Protein AF-A0A178FG85-F1 (afdb_monomer_lite)

Foldseek 3Di:
DDDDDDDDDDDDDDDDDDDDDDDDDDDDDPDDDDPVVVVVVVVVVVVVVCVVVVPDPDPPDDDDDDDDDDDDDDDDDDDPDDPVPCVQVPDPPDDPVVVVVCCVVPHDPVVVVVVVVVVVVVVVVVVVVVVVVVCVVVVVVVVVVVVVVVVVCCCVVVVPDPVCCVPVVVVVVVVVVVVVVVVVVVVVVDDDPDDDDDDDDDPPPPPPDVVNVVVVLLLCLLVVLLVCVVVVNVVVSVVSLVVSVVVLVVVVVDPCSVVSNVSSVCSNVVSVDPPD

Organism: Trichophyton violaceum (NCBI:txid34388)

pLDDT: mean 71.64, std 20.56, range [34.38, 98.19]

Radius of gyration: 51.9 Å; chains: 1; bounding box: 87×102×138 Å

Secondary structure (DSSP, 8-state):
---PPPPPPP--------------------S---HHHHHHHHHHHHHHHHHHTT--S------------------S---------HHHHT-TT--HHHHHHHHHHHS-HHHHHHHHHHHHHHHHHHHHHHHHHHHHHHHHHHHHHHHHHHHHHHHHHT-S-HHIIIIIHHHHHHHHHHHHHHHHHHHHSS----------S----S---HHHHHHHHHHTHHHHHHHHHHTT-HHHHHHHHHHHHHHHHHTTTSTTHHHHHHHHHHHHHHHHS---

In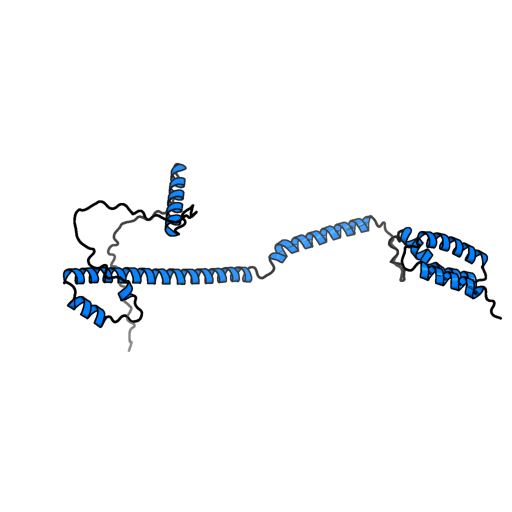terPro domains:
  IPR014812 Vacuolar protein sorting-associated protein 51 [PTHR15954] (39-153)

Structure (mmCIF, N/CA/C/O backbone):
data_AF-A0A178FG85-F1
#
_entry.id   AF-A0A178FG85-F1
#
loop_
_atom_site.group_PDB
_atom_site.id
_atom_site.type_symbol
_atom_site.label_atom_id
_atom_site.label_alt_id
_atom_site.label_comp_id
_atom_site.label_asym_id
_atom_site.label_entity_id
_atom_site.label_seq_id
_atom_site.pdbx_PDB_ins_code
_atom_site.Cartn_x
_atom_site.Cartn_y
_atom_site.Cartn_z
_atom_site.occupancy
_atom_site.B_iso_or_equiv
_atom_site.auth_seq_id
_atom_site.auth_comp_id
_atom_site.auth_asym_id
_atom_site.auth_atom_id
_atom_site.pdbx_PDB_model_num
ATOM 1 N N . MET A 1 1 ? -22.859 69.254 7.185 1.00 41.41 1 MET A N 1
ATOM 2 C CA . MET A 1 1 ? -22.929 68.744 8.569 1.00 41.41 1 MET A CA 1
ATOM 3 C C . MET A 1 1 ? -22.270 67.381 8.578 1.00 41.41 1 MET A C 1
ATOM 5 O O . MET A 1 1 ? -22.645 66.524 7.792 1.00 41.41 1 MET A O 1
ATOM 9 N N . SER A 1 2 ? -21.199 67.276 9.351 1.00 39.25 2 SER A N 1
ATOM 10 C CA . SER A 1 2 ? -20.206 66.206 9.339 1.00 39.25 2 SER A CA 1
ATOM 11 C C . SER A 1 2 ? -20.681 64.993 10.141 1.00 39.25 2 SER A C 1
ATOM 13 O O . SER A 1 2 ? -21.127 65.162 11.272 1.00 39.25 2 SER A O 1
ATOM 15 N N . THR A 1 3 ? -20.527 63.779 9.611 1.00 47.97 3 THR A N 1
ATOM 16 C CA . THR A 1 3 ? -20.604 62.542 10.406 1.00 47.97 3 THR A CA 1
ATOM 17 C C . THR A 1 3 ? -19.204 61.968 10.526 1.00 47.97 3 THR A C 1
ATOM 19 O O . THR A 1 3 ? -18.603 61.497 9.562 1.00 47.97 3 THR A O 1
ATOM 22 N N . VAL A 1 4 ? -18.671 62.134 11.727 1.00 48.09 4 VAL A N 1
ATOM 23 C CA . VAL A 1 4 ? -17.285 61.919 12.112 1.00 48.09 4 VAL A CA 1
ATOM 24 C C . VAL A 1 4 ? -17.047 60.424 12.314 1.00 48.09 4 VAL A C 1
ATOM 26 O O . VAL A 1 4 ? -17.789 59.753 13.025 1.00 48.09 4 VAL A O 1
ATOM 29 N N . SER A 1 5 ? -15.999 59.924 11.665 1.00 41.34 5 SER A N 1
ATOM 30 C CA . SER A 1 5 ? -15.430 58.587 11.818 1.00 41.34 5 SER A CA 1
ATOM 31 C C . SER A 1 5 ? -15.007 58.338 13.272 1.00 41.34 5 SER A C 1
ATOM 33 O O . SER A 1 5 ? -14.134 59.038 13.783 1.00 41.34 5 SER A O 1
ATOM 35 N N . SER A 1 6 ? -15.591 57.337 13.936 1.00 49.09 6 SER A N 1
ATOM 36 C CA . SER A 1 6 ? -15.169 56.895 15.273 1.00 49.09 6 SER A CA 1
ATOM 37 C C . SER A 1 6 ? -14.066 55.826 15.182 1.00 49.09 6 SER A C 1
ATOM 39 O O . SER A 1 6 ? -14.258 54.814 14.506 1.00 49.09 6 SER A O 1
ATOM 41 N N . PRO A 1 7 ? -12.915 56.013 15.855 1.00 52.91 7 PRO A N 1
ATOM 42 C CA . PRO A 1 7 ? -11.818 55.056 15.851 1.00 52.91 7 PRO A CA 1
ATOM 43 C C . PRO A 1 7 ? -12.011 53.929 16.878 1.00 52.91 7 PRO A C 1
ATOM 45 O O . PRO A 1 7 ? -12.431 54.130 18.016 1.00 52.91 7 PRO A O 1
ATOM 48 N N . ARG A 1 8 ? -11.651 52.726 16.432 1.00 48.00 8 ARG A N 1
ATOM 49 C CA . ARG A 1 8 ? -11.552 51.458 17.166 1.00 48.00 8 ARG A CA 1
ATOM 50 C C . ARG A 1 8 ? -10.705 51.605 18.449 1.00 48.00 8 ARG A C 1
ATOM 52 O O . ARG A 1 8 ? -9.556 52.028 18.334 1.00 48.00 8 ARG A O 1
ATOM 59 N N . PRO A 1 9 ? -11.195 51.222 19.644 1.00 49.19 9 PRO A N 1
ATOM 60 C CA . PRO A 1 9 ? -10.364 51.210 20.842 1.00 49.19 9 PRO A CA 1
ATOM 61 C C . PRO A 1 9 ? -9.446 49.980 20.861 1.00 49.19 9 PRO A C 1
ATOM 63 O O . PRO A 1 9 ? -9.891 48.834 20.783 1.00 49.19 9 PRO A O 1
ATOM 66 N N . SER A 1 10 ? -8.145 50.246 20.964 1.00 37.78 10 SER A N 1
ATOM 67 C CA . SER A 1 10 ? -7.092 49.284 21.278 1.00 37.78 10 SER A CA 1
ATOM 68 C C . SER A 1 10 ? -7.242 48.805 22.720 1.00 37.78 10 SER A C 1
ATOM 70 O O . SER A 1 10 ? -7.211 49.618 23.641 1.00 37.78 10 SER A O 1
ATOM 72 N N . ILE A 1 11 ? -7.359 47.494 22.925 1.00 46.00 11 ILE A N 1
ATOM 73 C CA . ILE A 1 11 ? -7.317 46.887 24.258 1.00 46.00 11 ILE A CA 1
ATOM 74 C C . ILE A 1 11 ? -5.935 46.263 24.429 1.00 46.00 11 ILE A C 1
ATOM 76 O O . ILE A 1 11 ? -5.620 45.226 23.846 1.00 46.00 11 ILE A O 1
ATOM 80 N N . ALA A 1 12 ? -5.095 46.960 25.185 1.00 39.19 12 ALA A N 1
ATOM 81 C CA . ALA A 1 12 ? -3.864 46.429 25.735 1.00 39.19 12 ALA A CA 1
ATOM 82 C C . ALA A 1 12 ? -4.168 45.626 27.013 1.00 39.19 12 ALA A C 1
ATOM 84 O O . ALA A 1 12 ? -5.036 46.002 27.794 1.00 39.19 12 ALA A O 1
ATOM 85 N N . SER A 1 13 ? -3.373 44.576 27.226 1.00 36.34 13 SER A N 1
ATOM 86 C CA . SER A 1 13 ? -3.098 43.901 28.502 1.00 36.34 13 SER A CA 1
ATOM 87 C C . SER A 1 13 ? -4.229 43.173 29.237 1.00 36.34 13 SER A C 1
ATOM 89 O O . SER A 1 13 ? -4.953 43.742 30.044 1.00 36.34 13 SER A O 1
ATOM 91 N N . ALA A 1 14 ? -4.192 41.842 29.129 1.00 37.62 14 ALA A N 1
ATOM 92 C CA . ALA A 1 14 ? -4.338 40.956 30.284 1.00 37.62 14 ALA A CA 1
ATOM 93 C C . ALA A 1 14 ? -3.424 39.729 30.096 1.00 37.62 14 ALA A C 1
ATOM 95 O O . ALA A 1 14 ? -3.804 38.721 29.506 1.00 37.62 14 ALA A O 1
ATOM 96 N N . GLN A 1 15 ? -2.179 39.851 30.562 1.00 44.94 15 GLN A N 1
ATOM 97 C CA . GLN A 1 15 ? -1.297 38.720 30.841 1.00 44.94 15 GLN A CA 1
ATOM 98 C C . GLN A 1 15 ? -1.726 38.094 32.174 1.00 44.94 15 GLN A C 1
ATOM 100 O O . GLN A 1 15 ? -1.787 38.787 33.185 1.00 44.94 15 GLN A O 1
ATOM 105 N N . SER A 1 16 ? -2.003 36.792 32.182 1.00 45.56 16 SER A N 1
ATOM 106 C CA . SER A 1 16 ? -2.069 35.949 33.385 1.00 45.56 16 SER A CA 1
ATOM 107 C C . SER A 1 16 ? -1.861 34.475 32.961 1.00 45.56 16 SER A C 1
ATOM 109 O O . SER A 1 16 ? -1.944 34.177 31.767 1.00 45.56 16 SER A O 1
ATOM 111 N N . PRO A 1 17 ? -1.417 33.573 33.852 1.00 45.25 17 PRO A N 1
ATOM 112 C CA . PRO A 1 17 ? -0.103 32.949 33.753 1.00 45.25 17 PRO A CA 1
ATOM 113 C C . PRO A 1 17 ? -0.168 31.486 33.295 1.00 45.25 17 PRO A C 1
ATOM 115 O O . PRO A 1 17 ? -0.982 30.693 33.760 1.00 45.25 17 PRO A O 1
ATOM 118 N N . THR A 1 18 ? 0.760 31.100 32.423 1.00 46.31 18 THR A N 1
ATOM 119 C CA . THR A 1 18 ? 1.024 29.700 32.070 1.00 46.31 18 THR A CA 1
ATOM 120 C C . THR A 1 18 ? 1.684 28.958 33.239 1.00 46.31 18 THR A C 1
ATOM 122 O O . THR A 1 18 ? 2.683 29.460 33.765 1.00 46.31 18 THR A O 1
ATOM 125 N N . PRO A 1 19 ? 1.221 27.753 33.622 1.00 41.12 19 PRO A N 1
ATOM 126 C CA . PRO A 1 19 ? 1.935 26.923 34.579 1.00 41.12 19 PRO A CA 1
ATOM 127 C C . PRO A 1 19 ? 3.243 26.418 33.960 1.00 41.12 19 PRO A C 1
ATOM 129 O O . PRO A 1 19 ? 3.270 25.741 32.931 1.00 41.12 19 PRO A O 1
ATOM 132 N N . ALA A 1 20 ? 4.344 26.776 34.614 1.00 42.50 20 ALA A N 1
ATOM 133 C CA . ALA A 1 20 ? 5.672 26.270 34.341 1.00 42.50 20 ALA A CA 1
ATOM 134 C C . ALA A 1 20 ? 5.769 24.794 34.754 1.00 42.50 20 ALA A C 1
ATOM 136 O O . ALA A 1 20 ? 5.806 24.468 35.935 1.00 42.50 20 ALA A O 1
ATOM 137 N N . SER A 1 21 ? 5.878 23.898 33.777 1.00 34.38 21 SER A N 1
ATOM 138 C CA . SER A 1 21 ? 6.653 22.670 33.949 1.00 34.38 21 SER A CA 1
ATOM 139 C C . SER A 1 21 ? 7.243 22.272 32.605 1.00 34.38 21 SER A C 1
ATOM 141 O O . SER A 1 21 ? 6.635 21.617 31.761 1.00 34.38 21 SER A O 1
ATOM 143 N N . SER A 1 22 ? 8.444 22.799 32.398 1.00 38.72 22 SER A N 1
ATOM 144 C CA . SER A 1 22 ? 9.322 22.547 31.271 1.00 38.72 22 SER A CA 1
ATOM 145 C C . SER A 1 22 ? 9.993 21.189 31.437 1.00 38.72 22 SER A C 1
ATOM 147 O O . SER A 1 22 ? 10.741 20.993 32.392 1.00 38.72 22 SER A O 1
ATOM 149 N N . ARG A 1 23 ? 9.795 20.287 30.471 1.00 41.59 23 ARG A N 1
ATOM 150 C CA . ARG A 1 23 ? 10.818 19.312 30.057 1.00 41.59 23 ARG A CA 1
ATOM 151 C C . ARG A 1 23 ? 10.791 19.153 28.538 1.00 41.59 23 ARG A C 1
ATOM 153 O O . ARG A 1 23 ? 10.355 18.143 27.999 1.00 41.59 23 ARG A O 1
ATOM 160 N N . ARG A 1 24 ? 11.283 20.182 27.848 1.00 48.69 24 ARG A N 1
ATOM 161 C CA . ARG A 1 24 ? 11.894 20.040 26.517 1.00 48.69 24 ARG A CA 1
ATOM 162 C C . ARG A 1 24 ? 13.306 19.475 26.718 1.00 48.69 24 ARG A C 1
ATOM 164 O O . ARG A 1 24 ? 14.074 20.117 27.429 1.00 48.69 24 ARG A O 1
ATOM 171 N N . PRO A 1 25 ? 13.712 18.368 26.082 1.00 40.75 25 PRO A N 1
ATOM 172 C CA . PRO A 1 25 ? 15.121 18.108 25.854 1.00 40.75 25 PRO A CA 1
ATOM 173 C C . PRO A 1 25 ? 15.467 18.626 24.453 1.00 40.75 25 PRO A C 1
ATOM 175 O O . PRO A 1 25 ? 15.148 17.993 23.452 1.00 40.75 25 PRO A O 1
ATOM 178 N N . SER A 1 26 ? 16.087 19.804 24.380 1.00 39.12 26 SER A N 1
ATOM 179 C CA . SER A 1 26 ? 16.779 20.272 23.176 1.00 39.12 26 SER A CA 1
ATOM 180 C C . SER A 1 26 ? 18.264 20.370 23.497 1.00 39.12 26 SER A C 1
ATOM 182 O O . SER A 1 26 ? 18.662 21.223 24.278 1.00 39.12 26 SER A O 1
ATOM 184 N N . VAL A 1 27 ? 19.013 19.423 22.931 1.00 51.72 27 VAL A N 1
ATOM 185 C CA . VAL A 1 27 ? 20.369 19.519 22.365 1.00 51.72 27 VAL A CA 1
ATOM 186 C C . VAL A 1 27 ? 21.256 20.659 22.887 1.00 51.72 27 VAL A C 1
ATOM 188 O O . VAL A 1 27 ? 21.054 21.811 22.523 1.00 51.72 27 VAL A O 1
ATOM 191 N N . GLU A 1 28 ? 22.249 20.307 23.710 1.00 42.03 28 GLU A N 1
ATOM 192 C CA . GLU A 1 28 ? 23.694 20.511 23.467 1.00 42.03 28 GLU A CA 1
ATOM 193 C C . GLU A 1 28 ? 24.436 20.407 24.813 1.00 42.03 28 GLU A C 1
ATOM 195 O O . GLU A 1 28 ? 24.411 21.304 25.653 1.00 42.03 28 GLU A O 1
ATOM 200 N N . SER A 1 29 ? 25.063 19.261 25.055 1.00 42.12 29 SER A N 1
ATOM 201 C CA . SER A 1 29 ? 26.096 19.081 26.079 1.00 42.12 29 SER A CA 1
ATOM 202 C C . SER A 1 29 ? 26.915 17.872 25.659 1.00 42.12 29 SER A C 1
ATOM 204 O O . SER A 1 29 ? 26.747 16.758 26.158 1.00 42.12 29 SER A O 1
ATOM 206 N N . ALA A 1 30 ? 27.777 18.084 24.669 1.00 51.03 30 ALA A N 1
ATOM 207 C CA . ALA A 1 30 ? 28.934 17.236 24.479 1.00 51.03 30 ALA A CA 1
ATOM 208 C C . ALA A 1 30 ? 29.800 17.338 25.743 1.00 51.03 30 ALA A C 1
ATOM 210 O O . ALA A 1 30 ? 30.471 18.341 25.946 1.00 51.03 30 ALA A O 1
ATOM 211 N N . ASN A 1 31 ? 29.710 16.331 26.618 1.00 45.50 31 ASN A N 1
ATOM 212 C CA . ASN A 1 31 ? 30.793 15.892 27.497 1.00 45.50 31 ASN A CA 1
ATOM 213 C C . ASN A 1 31 ? 30.470 14.503 28.087 1.00 45.50 31 ASN A C 1
ATOM 215 O O . ASN A 1 31 ? 29.592 14.342 28.927 1.00 45.50 31 ASN A O 1
ATOM 219 N N . PHE A 1 32 ? 31.214 13.506 27.596 1.00 48.38 32 PHE A N 1
ATOM 220 C CA . PHE A 1 32 ? 31.475 12.184 28.187 1.00 48.38 32 PHE A CA 1
ATOM 221 C C . PHE A 1 32 ? 30.271 11.322 28.611 1.00 48.38 32 PHE A C 1
ATOM 223 O O . PHE A 1 32 ? 30.180 10.877 29.751 1.00 48.38 32 PHE A O 1
ATOM 230 N N . ALA A 1 33 ? 29.400 10.970 27.660 1.00 48.97 33 ALA A N 1
ATOM 231 C CA . ALA A 1 33 ? 28.563 9.778 27.807 1.00 48.97 33 ALA A CA 1
ATOM 232 C C . ALA A 1 33 ? 29.363 8.529 27.392 1.00 48.97 33 ALA A C 1
ATOM 234 O O . ALA A 1 33 ? 29.828 8.417 26.253 1.00 48.97 33 ALA A O 1
ATOM 235 N N . SER A 1 34 ? 29.533 7.587 28.318 1.00 55.12 34 SER A N 1
ATOM 236 C CA . SER A 1 34 ? 30.190 6.303 28.069 1.00 55.12 34 SER A CA 1
ATOM 237 C C . SER A 1 34 ? 29.491 5.543 26.935 1.00 55.12 34 SER A C 1
ATOM 239 O O . SER A 1 34 ? 28.263 5.456 26.878 1.00 55.12 34 SER A O 1
ATOM 241 N N . ARG A 1 35 ? 30.275 4.950 26.022 1.00 53.38 35 ARG A N 1
ATOM 242 C CA . ARG A 1 35 ? 29.798 4.242 24.807 1.00 53.38 35 ARG A CA 1
ATOM 243 C C . ARG A 1 35 ? 28.781 3.120 25.100 1.00 53.38 35 ARG A C 1
ATOM 245 O O . ARG A 1 35 ? 28.057 2.687 24.206 1.00 53.38 35 ARG A O 1
ATOM 252 N N . THR A 1 36 ? 28.701 2.664 26.345 1.00 56.94 36 THR A N 1
ATOM 253 C CA . THR A 1 36 ? 27.744 1.676 26.852 1.00 56.94 36 THR A CA 1
ATOM 254 C C . THR A 1 36 ? 26.296 2.178 26.902 1.00 56.94 36 THR A C 1
ATOM 256 O O . THR A 1 36 ? 25.390 1.406 26.572 1.00 56.94 36 THR A O 1
ATOM 259 N N . ASP A 1 37 ? 26.043 3.451 27.217 1.00 55.56 37 ASP A N 1
ATOM 260 C CA . ASP A 1 37 ? 24.676 3.946 27.472 1.00 55.56 37 ASP A CA 1
ATOM 261 C C . ASP A 1 37 ? 23.853 4.144 26.193 1.00 55.56 37 ASP A C 1
ATOM 263 O O . ASP A 1 37 ? 22.667 3.798 26.145 1.00 55.56 37 ASP A O 1
ATOM 267 N N . LEU A 1 38 ? 24.508 4.569 25.110 1.00 59.56 38 LEU A N 1
ATOM 268 C CA . LEU A 1 38 ? 23.910 4.654 23.772 1.00 59.56 38 LEU A CA 1
ATOM 269 C C . LEU A 1 38 ? 23.509 3.269 23.240 1.00 59.56 38 LEU A C 1
ATOM 271 O O . LEU A 1 38 ? 22.447 3.109 22.635 1.00 59.56 38 LEU A O 1
ATOM 275 N N . SER A 1 39 ? 24.322 2.244 23.516 1.00 63.03 39 SER A N 1
ATOM 276 C CA . SER A 1 39 ? 24.045 0.870 23.080 1.00 63.03 39 SER A CA 1
ATOM 277 C C . SER A 1 39 ? 22.814 0.281 23.777 1.00 63.03 39 SER A C 1
ATOM 279 O O . SER A 1 39 ? 22.006 -0.409 23.151 1.00 63.03 39 SER A O 1
ATOM 281 N N . ASN A 1 40 ? 22.626 0.611 25.057 1.00 61.72 40 ASN A N 1
ATOM 282 C CA . ASN A 1 40 ? 21.490 0.160 25.847 1.00 61.72 40 ASN A CA 1
ATOM 283 C C . ASN A 1 40 ? 20.202 0.892 25.456 1.00 61.72 40 ASN A C 1
ATOM 285 O O . ASN A 1 40 ? 19.152 0.259 25.360 1.00 61.72 40 ASN A O 1
ATOM 289 N N . ALA A 1 41 ? 20.269 2.193 25.163 1.00 65.38 41 ALA A N 1
ATOM 290 C CA . ALA A 1 41 ? 19.125 2.941 24.641 1.00 65.38 41 ALA A CA 1
ATOM 291 C C . ALA A 1 41 ? 18.659 2.391 23.281 1.00 65.38 41 ALA A C 1
ATOM 293 O O . ALA A 1 41 ? 17.466 2.144 23.090 1.00 65.38 41 ALA A O 1
ATOM 294 N N . LEU A 1 42 ? 19.599 2.099 22.375 1.00 66.44 42 LEU A N 1
ATOM 295 C CA . LEU A 1 42 ? 19.296 1.521 21.065 1.00 66.44 42 LEU A CA 1
ATOM 296 C C . LEU A 1 42 ? 18.713 0.100 21.176 1.00 66.44 42 LEU A C 1
ATOM 298 O O . LEU A 1 42 ? 17.770 -0.239 20.461 1.00 66.44 42 LEU A O 1
ATOM 302 N N . ARG A 1 43 ? 19.221 -0.727 22.104 1.00 68.75 43 ARG A N 1
ATOM 303 C CA . ARG A 1 43 ? 18.689 -2.076 22.380 1.00 68.75 43 ARG A CA 1
ATOM 304 C C . ARG A 1 43 ? 17.271 -2.040 22.954 1.00 68.75 43 ARG A C 1
ATOM 306 O O . ARG A 1 43 ? 16.440 -2.825 22.506 1.00 68.75 43 ARG A O 1
ATOM 313 N N . ARG A 1 44 ? 16.978 -1.120 23.882 1.00 72.69 44 ARG A N 1
ATOM 314 C CA . ARG A 1 44 ? 15.630 -0.935 24.456 1.00 72.69 44 ARG A CA 1
ATOM 315 C C . ARG A 1 44 ? 14.631 -0.437 23.413 1.00 72.69 44 ARG A C 1
ATOM 317 O O . ARG A 1 44 ? 13.540 -0.984 23.322 1.00 72.69 44 ARG A O 1
ATOM 324 N N . ASN A 1 45 ? 15.024 0.525 22.577 1.00 75.81 45 ASN A N 1
ATOM 325 C CA . ASN A 1 45 ? 14.172 1.032 21.499 1.00 75.81 45 ASN A CA 1
ATOM 326 C C . ASN A 1 45 ? 13.870 -0.073 20.466 1.00 75.81 45 ASN A C 1
ATOM 328 O O . ASN A 1 45 ? 12.726 -0.291 20.079 1.00 75.81 45 ASN A O 1
ATOM 332 N N . ARG A 1 46 ? 14.880 -0.884 20.122 1.00 79.94 46 ARG A N 1
ATOM 333 C CA . ARG A 1 46 ? 14.700 -2.043 19.238 1.00 79.94 46 ARG A CA 1
ATOM 334 C C . ARG A 1 46 ? 13.838 -3.151 19.858 1.00 79.94 46 ARG A C 1
ATOM 336 O O . ARG A 1 46 ? 13.176 -3.865 19.114 1.00 79.94 46 ARG A O 1
ATOM 343 N N . ALA A 1 47 ? 13.856 -3.329 21.179 1.00 75.88 47 ALA A N 1
ATOM 344 C CA . ALA A 1 47 ? 12.979 -4.273 21.874 1.00 75.88 47 ALA A CA 1
ATOM 345 C C . ALA A 1 47 ? 11.524 -3.781 21.889 1.00 75.88 47 ALA A C 1
ATOM 347 O O . ALA A 1 47 ? 10.641 -4.530 21.488 1.00 75.88 47 ALA A O 1
ATOM 348 N N . ALA A 1 48 ? 11.298 -2.506 22.216 1.00 75.56 48 ALA A N 1
ATOM 349 C CA . ALA A 1 48 ? 9.969 -1.894 22.206 1.00 75.56 48 ALA A CA 1
ATOM 350 C C . ALA A 1 48 ? 9.319 -1.935 20.813 1.00 75.56 48 ALA A C 1
ATOM 352 O O . ALA A 1 48 ? 8.141 -2.245 20.683 1.00 75.56 48 ALA A O 1
ATOM 353 N N . LEU A 1 49 ? 10.097 -1.700 19.751 1.00 77.38 49 LEU A N 1
ATOM 354 C CA . LEU A 1 49 ? 9.601 -1.830 18.379 1.00 77.38 49 LEU A CA 1
ATOM 355 C C . LEU A 1 49 ? 9.273 -3.285 18.011 1.00 77.38 49 LEU A C 1
ATOM 357 O O . LEU A 1 49 ? 8.311 -3.532 17.295 1.00 77.38 49 LEU A O 1
ATOM 361 N N . ARG A 1 50 ? 10.033 -4.269 18.504 1.00 83.00 50 ARG A N 1
ATOM 362 C CA . ARG A 1 50 ? 9.724 -5.692 18.274 1.00 83.00 50 ARG A CA 1
ATOM 363 C C . ARG A 1 50 ? 8.456 -6.133 18.991 1.00 83.00 50 ARG A C 1
ATOM 365 O O . ARG A 1 50 ? 7.705 -6.914 18.422 1.00 83.00 50 ARG A O 1
ATOM 372 N N . GLU A 1 51 ? 8.231 -5.622 20.194 1.00 78.44 51 GLU A N 1
ATOM 373 C CA . GLU A 1 51 ? 7.025 -5.865 20.985 1.00 78.44 51 GLU A CA 1
ATOM 374 C C . GLU A 1 51 ? 5.802 -5.184 20.353 1.00 78.44 51 GLU A C 1
ATOM 376 O O . GLU A 1 51 ? 4.773 -5.823 20.188 1.00 78.44 51 GLU A O 1
ATOM 381 N N . TYR A 1 52 ? 5.948 -3.948 19.861 1.00 79.00 52 TYR A N 1
ATOM 382 C CA . TYR A 1 52 ? 4.890 -3.229 19.141 1.00 79.00 52 TYR A CA 1
ATOM 383 C C . TYR A 1 52 ? 4.464 -3.921 17.834 1.00 79.00 52 TYR A C 1
ATOM 385 O O . TYR A 1 52 ? 3.286 -3.933 17.490 1.00 79.00 52 TYR A O 1
ATOM 393 N N . TYR A 1 53 ? 5.412 -4.521 17.106 1.00 79.75 53 TYR A N 1
ATOM 394 C CA . TYR A 1 53 ? 5.137 -5.246 15.859 1.00 79.75 53 TYR A CA 1
ATOM 395 C C . TYR A 1 53 ? 4.995 -6.768 16.043 1.00 79.75 53 TYR A C 1
ATOM 397 O O . TYR A 1 53 ? 4.936 -7.494 15.051 1.00 79.75 53 TYR A O 1
ATOM 405 N N . ASN A 1 54 ? 4.954 -7.273 17.284 1.00 73.81 54 ASN A N 1
ATOM 406 C CA . ASN A 1 54 ? 4.882 -8.704 17.618 1.00 73.81 54 ASN A CA 1
ATOM 407 C C . ASN A 1 54 ? 5.947 -9.587 16.925 1.00 73.81 54 ASN A C 1
ATOM 409 O O . ASN A 1 54 ? 5.756 -10.793 16.743 1.00 73.81 54 ASN A O 1
ATOM 413 N N . LEU A 1 55 ? 7.097 -9.013 16.560 1.00 67.69 55 LEU A N 1
ATOM 414 C CA . LEU A 1 55 ? 8.177 -9.688 15.839 1.00 67.69 55 LEU A CA 1
ATOM 415 C C . LEU A 1 55 ? 9.050 -10.482 16.818 1.00 67.69 55 LEU A C 1
ATOM 417 O O . LEU A 1 55 ? 10.144 -10.057 17.200 1.00 67.69 55 LEU A O 1
ATOM 421 N N . HIS A 1 56 ? 8.554 -11.646 17.230 1.00 65.75 56 HIS A N 1
ATOM 422 C CA . HIS A 1 56 ? 9.314 -12.600 18.032 1.00 65.75 56 HIS A CA 1
ATOM 423 C C . HIS A 1 56 ? 10.330 -13.345 17.148 1.00 65.75 56 HIS A C 1
ATOM 425 O O . HIS A 1 56 ? 9.942 -13.963 16.153 1.00 65.75 56 HIS A O 1
ATOM 431 N N . PRO A 1 57 ? 11.636 -13.317 17.473 1.00 58.59 57 PRO A N 1
ATOM 432 C CA . PRO A 1 57 ? 12.619 -14.123 16.771 1.00 58.59 57 PRO A CA 1
ATOM 433 C C . PRO A 1 57 ? 12.501 -15.572 17.254 1.00 58.59 57 PRO A C 1
ATOM 435 O O . PRO A 1 57 ? 12.845 -15.876 18.391 1.00 58.59 57 PRO A O 1
ATOM 438 N N . GLY A 1 58 ? 12.020 -16.455 16.377 1.00 51.19 58 GLY A N 1
ATOM 439 C CA . GLY A 1 58 ? 12.004 -17.902 16.607 1.00 51.19 58 GLY A CA 1
ATOM 440 C C . GLY A 1 58 ? 10.609 -18.486 16.804 1.00 51.19 58 GLY A C 1
ATOM 441 O O . GLY A 1 58 ? 10.287 -18.970 17.882 1.00 51.19 58 GLY A O 1
ATOM 442 N N . ARG A 1 59 ? 9.797 -18.492 15.740 1.00 39.97 59 ARG A N 1
ATOM 443 C CA . ARG A 1 59 ? 8.637 -19.384 15.631 1.00 39.97 59 ARG A CA 1
ATOM 444 C C . ARG A 1 59 ? 8.979 -20.529 14.680 1.00 39.97 59 ARG A C 1
ATOM 446 O O . ARG A 1 59 ? 8.636 -20.497 13.504 1.00 39.97 59 ARG A O 1
ATOM 453 N N . THR A 1 60 ? 9.685 -21.525 15.197 1.00 43.97 60 THR A N 1
ATOM 454 C CA . THR A 1 60 ? 9.493 -22.912 14.766 1.00 43.97 60 THR A CA 1
ATOM 455 C C . THR A 1 60 ? 8.450 -23.503 15.703 1.00 43.97 60 THR A C 1
ATOM 457 O O . THR A 1 60 ? 8.706 -23.658 16.894 1.00 43.97 60 THR A O 1
ATOM 460 N N . GLU A 1 61 ? 7.260 -23.750 15.164 1.00 35.03 61 GLU A N 1
ATOM 461 C CA . GLU A 1 61 ? 6.223 -24.589 15.774 1.00 35.03 61 GLU A CA 1
ATOM 462 C C . GLU A 1 61 ? 6.827 -25.941 16.209 1.00 35.03 61 GLU A C 1
ATOM 464 O O . GLU A 1 61 ? 7.675 -26.485 15.496 1.00 35.03 61 GLU A O 1
ATOM 469 N N . PRO A 1 62 ? 6.414 -26.480 17.369 1.00 40.91 62 PRO A N 1
ATOM 470 C CA . PRO A 1 62 ? 5.176 -27.247 17.349 1.00 40.91 62 PRO A CA 1
ATOM 471 C C . PRO A 1 62 ? 4.214 -26.943 18.507 1.00 40.91 62 PRO A C 1
ATOM 473 O O . PRO A 1 62 ? 4.601 -26.785 19.661 1.00 40.91 62 PRO A O 1
ATOM 476 N N . LEU A 1 63 ? 2.935 -26.910 18.138 1.00 46.81 63 LEU A N 1
ATOM 477 C CA . LEU A 1 63 ? 1.755 -27.426 18.828 1.00 46.81 63 LEU A CA 1
ATOM 478 C C . LEU A 1 63 ? 1.938 -27.865 20.299 1.00 46.81 63 LEU A C 1
ATOM 480 O O . LEU A 1 63 ? 2.670 -28.804 20.607 1.00 46.81 63 LEU A O 1
ATOM 484 N N . ASN A 1 64 ? 1.059 -27.309 21.140 1.00 43.59 64 ASN A N 1
ATOM 485 C CA . ASN A 1 64 ? 0.640 -27.804 22.455 1.00 43.59 64 ASN A CA 1
ATOM 486 C C . ASN A 1 64 ? 1.497 -27.375 23.664 1.00 43.59 64 ASN A C 1
ATOM 488 O O . ASN A 1 64 ? 2.388 -28.092 24.105 1.00 43.59 64 ASN A O 1
ATOM 492 N N . GLN A 1 65 ? 1.136 -26.241 24.274 1.00 39.81 65 GLN A N 1
ATOM 493 C CA . GLN A 1 65 ? 0.699 -26.166 25.679 1.00 39.81 65 GLN A CA 1
ATOM 494 C C . GLN A 1 65 ? 0.534 -24.707 26.109 1.00 39.81 65 GLN A C 1
ATOM 496 O O . GLN A 1 65 ? 1.480 -23.928 26.193 1.00 39.81 65 GLN A O 1
ATOM 501 N N . SER A 1 66 ? -0.705 -24.364 26.439 1.00 48.91 66 SER A N 1
ATOM 502 C CA . SER A 1 66 ? -1.061 -23.220 27.262 1.00 48.91 66 SER A CA 1
ATOM 503 C C . SER A 1 66 ? -0.268 -23.251 28.570 1.00 48.91 66 SER A C 1
ATOM 505 O O . SER A 1 66 ? -0.398 -24.204 29.341 1.00 48.91 66 SER A O 1
ATOM 507 N N . ARG A 1 67 ? 0.489 -22.194 28.892 1.00 37.06 67 ARG A N 1
ATOM 508 C CA . ARG A 1 67 ? 0.795 -21.909 30.297 1.00 37.06 67 ARG A CA 1
ATOM 509 C C . ARG A 1 67 ? 0.808 -20.422 30.610 1.00 37.06 67 ARG A C 1
ATOM 511 O O . ARG A 1 67 ? 1.370 -19.599 29.899 1.00 37.06 67 ARG A O 1
ATOM 518 N N . ALA A 1 68 ? 0.082 -20.142 31.681 1.00 40.09 68 ALA A N 1
ATOM 519 C CA . ALA A 1 68 ? -0.434 -18.864 32.102 1.00 40.09 68 ALA A CA 1
ATOM 520 C C . ALA A 1 68 ? 0.627 -17.875 32.590 1.00 40.09 68 ALA A C 1
ATOM 522 O O . ALA A 1 68 ? 1.606 -18.219 33.251 1.00 40.09 68 ALA A O 1
ATOM 523 N N . ARG A 1 69 ? 0.286 -16.615 32.332 1.00 39.91 69 ARG A N 1
ATOM 524 C CA . ARG A 1 69 ? 0.639 -15.413 33.081 1.00 39.91 69 ARG A CA 1
ATOM 525 C C . ARG A 1 69 ? 0.441 -15.639 34.586 1.00 39.91 69 ARG A C 1
ATOM 527 O O . ARG A 1 69 ? -0.646 -16.003 35.024 1.00 39.91 69 ARG A O 1
ATOM 534 N N . SER A 1 70 ? 1.490 -15.420 35.367 1.00 38.19 70 SER A N 1
ATOM 535 C CA . SER A 1 70 ? 1.491 -15.485 36.827 1.00 38.19 70 SER A CA 1
ATOM 536 C C . SER A 1 70 ? 0.728 -14.300 37.438 1.00 38.19 70 SER A C 1
ATOM 538 O O . SER A 1 70 ? 1.133 -13.148 37.302 1.00 38.19 70 SER A O 1
ATOM 540 N N . VAL A 1 71 ? -0.372 -14.603 38.131 1.00 51.41 71 VAL A N 1
ATOM 541 C CA . VAL A 1 71 ? -1.109 -13.719 39.053 1.00 51.41 71 VAL A CA 1
ATOM 542 C C . VAL A 1 71 ? -1.191 -14.455 40.407 1.00 51.41 71 VAL A C 1
ATOM 544 O O . VAL A 1 71 ? -1.312 -15.683 40.390 1.00 51.41 71 VAL A O 1
ATOM 547 N N . PRO A 1 72 ? -1.060 -13.782 41.570 1.00 41.22 72 PRO A N 1
ATOM 548 C CA . PRO A 1 72 ? -0.980 -14.447 42.877 1.00 41.22 72 PRO A CA 1
ATOM 549 C C . PRO A 1 72 ? -2.313 -15.104 43.291 1.00 41.22 72 PRO A C 1
ATOM 551 O O . PRO A 1 72 ? -3.368 -14.632 42.868 1.00 41.22 72 PRO A O 1
ATOM 554 N N . PRO A 1 73 ? -2.293 -16.154 44.137 1.00 46.12 73 PRO A N 1
ATOM 555 C CA . PRO A 1 73 ? -3.491 -16.899 44.509 1.00 46.12 73 PRO A CA 1
ATOM 556 C C . PRO A 1 73 ? -4.279 -16.201 45.627 1.00 46.12 73 PRO A C 1
ATOM 558 O O . PRO A 1 73 ? -3.751 -15.937 46.706 1.00 46.12 73 PRO A O 1
ATOM 561 N N . THR A 1 74 ? -5.568 -15.966 45.386 1.00 41.75 74 THR A N 1
ATOM 562 C CA . THR A 1 74 ? -6.588 -15.690 46.412 1.00 41.75 74 THR A CA 1
ATOM 563 C C . THR A 1 74 ? -7.492 -16.918 46.570 1.00 41.75 74 THR A C 1
ATOM 565 O O . THR A 1 74 ? -7.824 -17.530 45.551 1.00 41.75 74 THR A O 1
ATOM 568 N N . PRO A 1 75 ? -7.882 -17.308 47.799 1.00 51.84 75 PRO A N 1
ATOM 569 C CA . PRO A 1 75 ? -8.619 -18.542 48.036 1.00 51.84 75 PRO A CA 1
ATOM 570 C C . PRO A 1 75 ? -10.126 -18.387 47.786 1.00 51.84 75 PRO A C 1
ATOM 572 O O . PRO A 1 75 ? -10.688 -17.301 47.895 1.00 51.84 75 PRO A O 1
ATOM 575 N N . ASP A 1 76 ? -10.729 -19.538 47.495 1.00 38.62 76 ASP A N 1
ATOM 576 C CA . ASP A 1 76 ? -12.149 -19.889 47.534 1.00 38.62 76 ASP A CA 1
ATOM 577 C C . ASP A 1 76 ? -13.136 -19.248 46.542 1.00 38.62 76 ASP A C 1
ATOM 579 O O . ASP A 1 76 ? -13.678 -18.162 46.711 1.00 38.62 76 ASP A O 1
ATOM 583 N N . GLY A 1 77 ? -13.519 -20.078 45.564 1.00 46.62 77 GLY A N 1
ATOM 584 C CA . GLY A 1 77 ? -14.896 -20.572 45.569 1.00 46.62 77 GLY A CA 1
ATOM 585 C C . GLY A 1 77 ? -15.988 -19.612 45.110 1.00 46.62 77 GLY A C 1
ATOM 586 O O . GLY A 1 77 ? -17.036 -19.545 45.741 1.00 46.62 77 GLY A O 1
ATOM 587 N N . ALA A 1 78 ? -15.817 -18.950 43.968 1.00 40.72 78 ALA A N 1
ATOM 588 C CA . ALA A 1 78 ? -16.947 -18.389 43.235 1.00 40.72 78 ALA A CA 1
ATOM 589 C C . ALA A 1 78 ? -16.792 -18.657 41.737 1.00 40.72 78 ALA A C 1
ATOM 591 O O . ALA A 1 78 ? -15.817 -18.259 41.103 1.00 40.72 78 ALA A O 1
ATOM 592 N N . ARG A 1 79 ? -17.779 -19.369 41.184 1.00 45.59 79 ARG A N 1
ATOM 593 C CA . ARG A 1 79 ? -18.013 -19.539 39.743 1.00 45.59 79 ARG A CA 1
ATOM 594 C C . ARG A 1 79 ? -17.840 -18.192 39.019 1.00 45.59 79 ARG A C 1
ATOM 596 O O . ARG A 1 79 ? -18.275 -17.182 39.578 1.00 45.59 79 ARG A O 1
ATOM 603 N N . PRO A 1 80 ? -17.303 -18.144 37.785 1.00 43.81 80 PRO A N 1
ATOM 604 C CA . PRO A 1 80 ? -17.332 -16.916 37.006 1.00 43.81 80 PRO A CA 1
ATOM 605 C C . PRO A 1 80 ? -18.793 -16.621 36.648 1.00 43.81 80 PRO A C 1
ATOM 607 O O . PRO A 1 80 ? -19.360 -17.191 35.721 1.00 43.81 80 PRO A O 1
ATOM 610 N N . ILE A 1 81 ? -19.427 -15.769 37.447 1.00 44.88 81 ILE A N 1
ATOM 611 C CA . ILE A 1 81 ? -20.705 -15.148 37.125 1.00 44.88 81 ILE A CA 1
ATOM 612 C C . ILE A 1 81 ? -20.416 -14.191 35.971 1.00 44.88 81 ILE A C 1
ATOM 614 O O . ILE A 1 81 ? -19.755 -13.175 36.169 1.00 44.88 81 ILE A O 1
ATOM 618 N N . ASN A 1 82 ? -20.887 -14.570 34.784 1.00 46.34 82 ASN A N 1
ATOM 619 C CA . ASN A 1 82 ? -21.058 -13.744 33.596 1.00 46.34 82 ASN A CA 1
ATOM 620 C C . ASN A 1 82 ? -19.897 -12.787 33.289 1.00 46.34 82 ASN A C 1
ATOM 622 O O . ASN A 1 82 ? -19.954 -11.589 33.569 1.00 46.34 82 ASN A O 1
ATOM 626 N N . GLN A 1 83 ? -18.911 -13.295 32.546 1.00 45.19 83 GLN A N 1
ATOM 627 C CA . GLN A 1 83 ? -18.462 -12.524 31.390 1.00 45.19 83 GLN A CA 1
ATOM 628 C C . GLN A 1 83 ? -19.703 -12.328 30.517 1.00 45.19 83 GLN A C 1
ATOM 630 O O . GLN A 1 83 ? -20.108 -13.246 29.811 1.00 45.19 83 GLN A O 1
ATOM 635 N N . ILE A 1 84 ? -20.362 -11.176 30.643 1.00 51.94 84 ILE A N 1
ATOM 636 C CA . ILE A 1 84 ? -21.273 -10.679 29.616 1.00 51.94 84 ILE A CA 1
ATOM 637 C C . ILE A 1 84 ? -20.414 -10.662 28.356 1.00 51.94 84 ILE A C 1
ATOM 639 O O . ILE A 1 84 ? -19.459 -9.897 28.249 1.00 51.94 84 ILE A O 1
ATOM 643 N N . SER A 1 85 ? -20.614 -11.655 27.502 1.00 49.06 85 SER A N 1
ATOM 644 C CA . SER A 1 85 ? -19.793 -11.862 26.328 1.00 49.06 85 SER A CA 1
ATOM 645 C C . SER A 1 85 ? -20.043 -10.694 25.390 1.00 49.06 85 SER A C 1
ATOM 647 O O . SER A 1 85 ? -21.138 -10.587 24.845 1.00 49.06 85 SER A O 1
ATOM 649 N N . ASN A 1 86 ? -19.023 -9.866 25.161 1.00 54.59 86 ASN A N 1
ATOM 650 C CA . ASN A 1 86 ? -19.013 -8.812 24.137 1.00 54.59 86 ASN A CA 1
ATOM 651 C C . ASN A 1 86 ? -19.586 -9.293 22.779 1.00 54.59 86 ASN A C 1
ATOM 653 O O . ASN A 1 86 ? -20.175 -8.519 22.042 1.00 54.59 86 ASN A O 1
ATOM 657 N N . SER A 1 87 ? -19.538 -10.605 22.515 1.00 62.44 87 SER A N 1
ATOM 658 C CA . SER A 1 87 ? -20.166 -11.278 21.373 1.00 62.44 87 SER A CA 1
ATOM 659 C C . SER A 1 87 ? -21.677 -11.050 21.183 1.00 62.44 87 SER A C 1
ATOM 661 O O . SER A 1 87 ? -22.144 -11.232 20.062 1.00 62.44 87 SER A O 1
ATOM 663 N N . GLU A 1 88 ? -22.456 -10.729 22.221 1.00 75.00 88 GLU A N 1
ATOM 664 C CA . GLU A 1 88 ? -23.903 -10.469 22.075 1.00 75.00 88 GLU A CA 1
ATOM 665 C C . GLU A 1 88 ? -24.165 -9.028 21.596 1.00 75.00 88 GLU A C 1
ATOM 667 O O . GLU A 1 88 ? -25.024 -8.797 20.741 1.00 75.00 88 GLU A O 1
ATOM 672 N N . LEU A 1 89 ? -23.341 -8.085 22.073 1.00 84.69 89 LEU A N 1
ATOM 673 C CA . LEU A 1 89 ? -23.341 -6.672 21.672 1.00 84.69 89 LEU A CA 1
ATOM 674 C C . LEU A 1 89 ? -22.831 -6.471 20.237 1.00 84.69 89 LEU A C 1
ATOM 676 O O . LEU A 1 89 ? -23.283 -5.564 19.546 1.00 84.69 89 LEU A O 1
ATOM 680 N N . ASP A 1 90 ? -21.923 -7.336 19.782 1.00 86.69 90 ASP A N 1
ATOM 681 C CA . ASP A 1 90 ? -21.331 -7.285 18.438 1.00 86.69 90 ASP A CA 1
ATOM 682 C C . ASP A 1 90 ? -22.191 -7.984 17.361 1.00 86.69 90 ASP A C 1
ATOM 684 O O . ASP A 1 90 ? -21.774 -8.122 16.206 1.00 86.69 90 ASP A O 1
ATOM 688 N N . SER A 1 91 ? -23.386 -8.470 17.714 1.00 89.00 91 SER A N 1
ATOM 689 C CA . SER A 1 91 ? -24.252 -9.179 16.769 1.00 89.00 91 SER A CA 1
ATOM 690 C C . SER A 1 91 ? -24.896 -8.221 15.747 1.00 89.00 91 SER A C 1
ATOM 692 O O . SER A 1 91 ? -25.319 -7.118 16.092 1.00 89.00 91 SER A O 1
ATOM 694 N N . PRO A 1 92 ? -25.029 -8.615 14.464 1.00 89.19 92 PRO A N 1
ATOM 695 C CA . PRO A 1 92 ? -25.557 -7.729 13.418 1.00 89.19 92 PRO A CA 1
ATOM 696 C C . PRO A 1 92 ? -27.049 -7.396 13.583 1.00 89.19 92 PRO A C 1
ATOM 698 O O . PRO A 1 92 ? -27.523 -6.428 12.997 1.00 89.19 92 PRO A O 1
ATOM 701 N N . ASN A 1 93 ? -27.778 -8.191 14.371 1.00 90.50 93 ASN A N 1
ATOM 702 C CA . ASN A 1 93 ? -29.200 -8.011 14.670 1.00 90.50 93 ASN A CA 1
ATOM 703 C C . ASN A 1 93 ? -29.417 -7.548 16.121 1.00 90.50 93 ASN A C 1
ATOM 705 O O . ASN A 1 93 ? -30.438 -7.875 16.720 1.00 90.50 93 ASN A O 1
ATOM 709 N N . PHE A 1 94 ? -28.437 -6.860 16.709 1.00 92.25 94 PHE A N 1
ATOM 710 C CA . PHE A 1 94 ? -28.514 -6.395 18.087 1.00 92.25 94 PHE A CA 1
ATOM 711 C C . PHE A 1 94 ? -29.660 -5.388 18.281 1.00 92.25 94 PHE A C 1
ATOM 713 O O . PHE A 1 94 ? -29.684 -4.338 17.635 1.00 92.25 94 PHE A O 1
ATOM 720 N N . ASP A 1 95 ? -30.577 -5.691 19.204 1.00 92.31 95 ASP A N 1
ATOM 721 C CA . ASP A 1 95 ? -31.588 -4.751 19.694 1.00 92.31 95 ASP A CA 1
ATOM 722 C C . ASP A 1 95 ? -31.214 -4.268 21.101 1.00 92.31 95 ASP A C 1
ATOM 724 O O . ASP A 1 95 ? -31.151 -5.034 22.068 1.00 92.31 95 ASP A O 1
ATOM 728 N N . SER A 1 96 ? -30.970 -2.963 21.213 1.00 91.38 96 SER A N 1
ATOM 729 C CA . SER A 1 96 ? -30.585 -2.320 22.464 1.00 91.38 96 SER A CA 1
ATOM 730 C C . SER A 1 96 ? -31.709 -2.314 23.497 1.00 91.38 96 SER A C 1
ATOM 732 O O . SER A 1 96 ? -31.428 -2.425 24.693 1.00 91.38 96 SER A O 1
ATOM 734 N N . HIS A 1 97 ? -32.969 -2.199 23.072 1.00 92.75 97 HIS A N 1
ATOM 735 C CA . HIS A 1 97 ? -34.107 -2.136 23.986 1.00 92.75 97 HIS A CA 1
ATOM 736 C C . HIS A 1 97 ? -34.362 -3.492 24.639 1.00 92.75 97 HIS A C 1
ATOM 738 O O . HIS A 1 97 ? -34.484 -3.567 25.867 1.00 92.75 97 HIS A O 1
ATOM 744 N N . ASP A 1 98 ? -34.355 -4.560 23.844 1.00 91.75 98 ASP A N 1
ATOM 745 C CA . ASP A 1 98 ? -34.516 -5.927 24.337 1.00 91.75 98 ASP A CA 1
ATOM 746 C C . ASP A 1 98 ? -33.352 -6.324 25.252 1.00 91.75 98 ASP A C 1
ATOM 748 O O . ASP A 1 98 ? -33.585 -6.802 26.364 1.00 91.75 98 ASP A O 1
ATOM 752 N N . TYR A 1 99 ? -32.110 -6.019 24.864 1.00 90.31 99 TYR A N 1
ATOM 753 C CA . TYR A 1 99 ? -30.930 -6.291 25.689 1.00 90.31 99 TYR A CA 1
ATOM 754 C C . TYR A 1 99 ? -30.984 -5.582 27.050 1.00 90.31 99 TYR A C 1
ATOM 756 O O . TYR A 1 99 ? -30.772 -6.208 28.092 1.00 90.31 99 TYR A O 1
ATOM 764 N N . VAL A 1 100 ? -31.308 -4.284 27.072 1.00 92.06 100 VAL A N 1
ATOM 765 C CA . VAL A 1 100 ? -31.404 -3.518 28.325 1.00 92.06 100 VAL A CA 1
ATOM 766 C C . VAL A 1 100 ? -32.569 -4.014 29.180 1.00 92.06 100 VAL A C 1
ATOM 768 O O . VAL A 1 100 ? -32.403 -4.173 30.389 1.00 92.06 100 VAL A O 1
ATOM 771 N N . SER A 1 101 ? -33.730 -4.299 28.583 1.00 93.00 101 SER A N 1
ATOM 772 C CA . SER A 1 101 ? -34.888 -4.815 29.325 1.00 93.00 101 SER A CA 1
ATOM 773 C C . SER A 1 101 ? -34.590 -6.174 29.972 1.00 93.00 101 SER A C 1
ATOM 775 O O . SER A 1 101 ? -34.866 -6.369 31.158 1.00 93.00 101 SER A O 1
ATOM 777 N N . HIS A 1 102 ? -33.933 -7.075 29.238 1.00 90.94 102 HIS A N 1
ATOM 778 C CA . HIS A 1 102 ? -33.504 -8.374 29.734 1.00 90.94 102 HIS A CA 1
ATOM 779 C C . HIS A 1 102 ? -32.448 -8.234 30.839 1.00 90.94 102 HIS A C 1
ATOM 781 O O . HIS A 1 102 ? -32.536 -8.902 31.873 1.00 90.94 102 HIS A O 1
ATOM 787 N N . LEU A 1 103 ? -31.482 -7.324 30.672 1.00 90.12 103 LEU A N 1
ATOM 788 C CA . LEU A 1 103 ? -30.446 -7.055 31.668 1.00 90.12 103 LEU A CA 1
ATOM 789 C C . LEU A 1 103 ? -31.039 -6.499 32.972 1.00 90.12 103 LEU A C 1
ATOM 791 O O . LEU A 1 103 ? -30.647 -6.938 34.054 1.00 90.12 103 LEU A O 1
ATOM 795 N N . LEU A 1 104 ? -32.004 -5.580 32.892 1.00 92.44 104 LEU A N 1
ATOM 796 C CA . LEU A 1 104 ? -32.692 -5.030 34.065 1.00 92.44 104 LEU A CA 1
ATOM 797 C C . LEU A 1 104 ? -33.586 -6.066 34.764 1.00 92.44 104 LEU A C 1
ATOM 799 O O . LEU A 1 104 ? -33.700 -6.037 35.987 1.00 92.44 104 LEU A O 1
ATOM 803 N N . ALA A 1 105 ? -34.202 -6.982 34.010 1.00 93.88 105 ALA A N 1
ATOM 804 C CA . ALA A 1 105 ? -35.078 -8.016 34.561 1.00 93.88 105 ALA A CA 1
ATOM 805 C C . ALA A 1 105 ? -34.314 -9.166 35.241 1.00 93.88 105 ALA A C 1
ATOM 807 O O . ALA A 1 105 ? -34.811 -9.754 36.201 1.00 93.88 105 ALA A O 1
ATOM 808 N N . THR A 1 106 ? -33.121 -9.511 34.745 1.00 91.56 106 THR A N 1
ATOM 809 C CA . THR A 1 106 ? -32.384 -10.717 35.172 1.00 91.56 106 THR A CA 1
ATOM 810 C C . THR A 1 106 ? -31.204 -10.442 36.098 1.00 91.56 106 THR A C 1
ATOM 812 O O . THR A 1 106 ? -30.7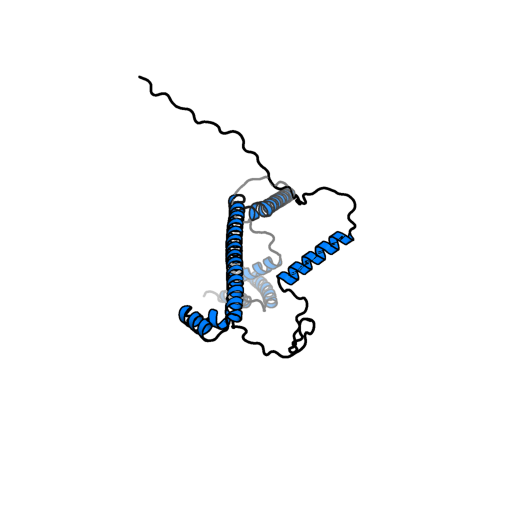67 -11.349 36.811 1.00 91.56 106 THR A O 1
ATOM 815 N N . SER A 1 107 ? -30.663 -9.221 36.108 1.00 92.19 107 SER A N 1
ATOM 816 C CA . SER A 1 107 ? -29.405 -8.919 36.792 1.00 92.19 107 SER A CA 1
ATOM 817 C C . SER A 1 107 ? -29.574 -7.999 38.006 1.00 92.19 107 SER A C 1
ATOM 819 O O . SER A 1 107 ? -30.538 -7.254 38.149 1.00 92.19 107 SER A O 1
ATOM 821 N N . SER A 1 108 ? -28.613 -8.069 38.927 1.00 94.12 108 SER A N 1
ATOM 822 C CA . SER A 1 108 ? -28.577 -7.232 40.131 1.00 94.12 108 SER A CA 1
ATOM 823 C C . SER A 1 108 ? -28.077 -5.808 39.839 1.00 94.12 108 SER A C 1
ATOM 825 O O . SER A 1 108 ? -27.310 -5.582 38.903 1.00 94.12 108 SER A O 1
ATOM 827 N N . LEU A 1 109 ? -28.388 -4.842 40.708 1.00 93.62 109 LEU A N 1
ATOM 828 C CA . LEU A 1 109 ? -27.875 -3.468 40.578 1.00 93.62 109 LEU A CA 1
ATOM 829 C C . LEU A 1 109 ? -26.338 -3.406 40.477 1.00 93.62 109 LEU A C 1
ATOM 831 O O . LEU A 1 109 ? -25.788 -2.661 39.670 1.00 93.62 109 LEU A O 1
ATOM 835 N N . ALA A 1 110 ? -25.629 -4.225 41.257 1.00 93.00 110 ALA A N 1
ATOM 836 C CA . ALA A 1 110 ? -24.167 -4.252 41.249 1.00 93.00 110 ALA A CA 1
ATOM 837 C C . ALA A 1 110 ? -23.583 -4.770 39.922 1.00 93.00 110 ALA A C 1
ATOM 839 O O . ALA A 1 110 ? -22.493 -4.355 39.525 1.00 93.00 110 ALA A O 1
ATOM 840 N N . THR A 1 111 ? -24.282 -5.683 39.243 1.00 90.44 111 THR A N 1
ATOM 841 C CA . THR A 1 111 ? -23.889 -6.162 37.910 1.00 90.44 111 THR A CA 1
ATOM 842 C C . THR A 1 111 ? -24.187 -5.123 36.837 1.00 90.44 111 THR A C 1
ATOM 844 O O . THR A 1 111 ? -23.345 -4.922 35.968 1.00 90.44 111 THR A O 1
ATOM 847 N N . ILE A 1 112 ? -25.307 -4.403 36.952 1.00 93.00 112 ILE A N 1
ATOM 848 C CA . ILE A 1 112 ? -25.673 -3.314 36.035 1.00 93.00 112 ILE A CA 1
ATOM 849 C C . ILE A 1 112 ? -24.622 -2.199 36.081 1.00 93.00 112 ILE A C 1
ATOM 851 O O . ILE A 1 112 ? -24.087 -1.824 35.044 1.00 93.00 112 ILE A O 1
ATOM 855 N N . LEU A 1 113 ? -24.237 -1.740 37.276 1.00 94.00 113 LEU A N 1
ATOM 856 C CA . LEU A 1 113 ? -23.216 -0.693 37.430 1.00 94.00 113 LEU A CA 1
ATOM 857 C C . LEU A 1 113 ? -21.834 -1.117 36.909 1.00 94.00 113 LEU A C 1
ATOM 859 O O . LEU A 1 113 ? -21.070 -0.293 36.405 1.00 94.00 113 LEU A O 1
ATOM 863 N N . ARG A 1 114 ? -21.481 -2.402 37.029 1.00 93.19 114 ARG A N 1
ATOM 864 C CA . ARG A 1 114 ? -20.240 -2.930 36.441 1.00 93.19 114 ARG A CA 1
ATOM 865 C C . ARG A 1 114 ? -20.306 -2.960 34.917 1.00 93.19 114 ARG A C 1
ATOM 867 O O . ARG A 1 114 ? -19.337 -2.557 34.281 1.00 93.19 114 ARG A O 1
ATOM 874 N N . ALA A 1 115 ? -21.432 -3.396 34.353 1.00 89.62 115 ALA A N 1
ATOM 875 C CA . ALA A 1 115 ? -21.650 -3.396 32.910 1.00 89.62 115 ALA A CA 1
ATOM 876 C C . ALA A 1 115 ? -21.606 -1.969 32.343 1.00 89.62 115 ALA A C 1
ATOM 878 O O . ALA A 1 115 ? -20.913 -1.732 31.361 1.00 89.62 115 ALA A O 1
ATOM 879 N N . GLU A 1 116 ? -22.247 -1.004 33.008 1.00 92.00 116 GLU A N 1
ATOM 880 C CA . GLU A 1 116 ? -22.201 0.413 32.630 1.00 92.00 116 GLU A CA 1
ATOM 881 C C . GLU A 1 116 ? -20.764 0.949 32.610 1.00 92.00 116 GLU A C 1
ATOM 883 O O . GLU A 1 116 ? -20.326 1.508 31.608 1.00 92.00 116 GLU A O 1
ATOM 888 N N . ASN A 1 117 ? -19.999 0.744 33.688 1.00 94.94 117 ASN A N 1
ATOM 889 C CA . ASN A 1 117 ? -18.613 1.213 33.744 1.00 94.94 117 ASN A CA 1
ATOM 890 C C . ASN A 1 117 ? -17.728 0.561 32.670 1.00 94.94 117 ASN A C 1
ATOM 892 O O . ASN A 1 117 ? -16.869 1.242 32.107 1.00 94.94 117 ASN A O 1
ATOM 896 N N . SER A 1 118 ? -17.946 -0.725 32.369 1.00 92.62 118 SER A N 1
ATOM 897 C CA . SER A 1 118 ? -17.258 -1.407 31.266 1.00 92.62 118 SER A CA 1
ATOM 898 C C . SER A 1 118 ? -17.603 -0.753 29.932 1.00 92.62 118 SER A C 1
ATOM 900 O O . SER A 1 118 ? -16.704 -0.287 29.244 1.00 92.62 118 SER A O 1
ATOM 902 N N . LEU A 1 119 ? -18.893 -0.597 29.621 1.00 92.31 119 LEU A N 1
ATOM 903 C CA . LEU A 1 119 ? -19.354 0.008 28.369 1.00 92.31 119 LEU A CA 1
ATOM 904 C C . LEU A 1 119 ? -18.843 1.440 28.195 1.00 92.31 119 LEU A C 1
ATOM 906 O O . LEU A 1 119 ? -18.403 1.812 27.114 1.00 92.31 119 LEU A O 1
ATOM 910 N N . VAL A 1 120 ? -18.844 2.251 29.254 1.00 95.75 120 VAL A N 1
ATOM 911 C CA . VAL A 1 120 ? -18.301 3.617 29.202 1.00 95.75 120 VAL A CA 1
ATOM 912 C C . VAL A 1 120 ? -16.797 3.607 28.922 1.00 95.75 120 VAL A C 1
ATOM 914 O O . VAL A 1 120 ? -16.302 4.487 28.212 1.00 95.75 120 VAL A O 1
ATOM 917 N N . SER A 1 121 ? -16.060 2.641 29.474 1.00 95.31 121 SER A N 1
ATOM 918 C CA . SER A 1 121 ? -14.644 2.455 29.160 1.00 95.31 121 SER A CA 1
ATOM 919 C C . SER A 1 121 ? -14.462 2.034 27.702 1.00 95.31 121 SER A C 1
ATOM 921 O O . SER A 1 121 ? -13.677 2.660 26.992 1.00 95.31 121 SER A O 1
ATOM 923 N N . ASP A 1 122 ? -15.232 1.051 27.244 1.00 93.88 122 ASP A N 1
ATOM 924 C CA . ASP A 1 122 ? -15.147 0.489 25.896 1.00 93.88 122 ASP A CA 1
ATOM 925 C C . ASP A 1 122 ? -15.519 1.524 24.822 1.00 93.88 122 ASP A C 1
ATOM 927 O O . ASP A 1 122 ? -14.854 1.646 23.798 1.00 93.88 122 ASP A O 1
ATOM 931 N N . ILE A 1 123 ? -16.513 2.378 25.080 1.00 94.81 123 ILE A N 1
ATOM 932 C CA . ILE A 1 123 ? -16.859 3.499 24.192 1.00 94.81 123 ILE A CA 1
ATOM 933 C C . ILE A 1 123 ? -15.670 4.460 24.038 1.00 94.81 123 ILE A C 1
ATOM 935 O O . ILE A 1 123 ? -15.387 4.932 22.935 1.00 94.81 123 ILE A O 1
ATOM 939 N N . LYS A 1 124 ? -14.955 4.761 25.129 1.00 96.75 124 LYS A N 1
ATOM 940 C CA . LYS A 1 124 ? -13.795 5.667 25.092 1.00 96.75 124 LYS A CA 1
ATOM 941 C C . LYS A 1 124 ? -12.603 5.038 24.376 1.00 96.75 124 LYS A C 1
ATOM 943 O O . LYS A 1 124 ? -11.909 5.749 23.647 1.00 96.75 124 LYS A O 1
ATOM 948 N N . THR A 1 125 ? -12.350 3.746 24.581 1.00 96.12 125 THR A N 1
ATOM 949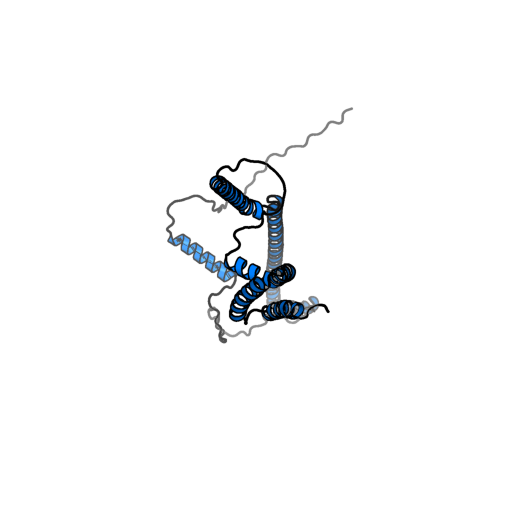 C CA . THR A 1 125 ? -11.268 3.037 23.884 1.00 96.12 125 THR A CA 1
ATOM 950 C C . THR A 1 125 ? -11.568 2.941 22.392 1.00 96.12 125 THR A C 1
ATOM 952 O O . THR A 1 125 ? -10.723 3.351 21.599 1.00 96.12 125 THR A O 1
ATOM 955 N N . LEU A 1 126 ? -12.783 2.541 22.006 1.00 96.50 126 LEU A N 1
ATOM 956 C CA . LEU A 1 126 ? -13.212 2.455 20.606 1.00 96.50 126 LEU A CA 1
ATOM 957 C C . LEU A 1 126 ? -13.180 3.815 19.897 1.00 96.50 126 LEU A C 1
ATOM 959 O O . LEU A 1 126 ? -12.757 3.894 18.744 1.00 96.50 126 LEU A O 1
ATOM 963 N N . ASP A 1 127 ? -13.564 4.909 20.562 1.00 97.44 127 ASP A N 1
ATOM 964 C CA . ASP A 1 127 ? -13.420 6.257 19.990 1.00 97.44 127 ASP A CA 1
ATOM 965 C C . ASP A 1 127 ? -11.940 6.637 19.791 1.00 97.44 127 ASP A C 1
ATOM 967 O O . ASP A 1 127 ? -11.567 7.208 18.761 1.00 97.44 127 ASP A O 1
ATOM 971 N N . GLY A 1 128 ? -11.075 6.276 20.744 1.00 97.12 128 GLY A N 1
ATOM 972 C CA . GLY A 1 128 ? -9.627 6.446 20.628 1.00 97.12 128 GLY A CA 1
ATOM 973 C C . GLY A 1 128 ? -9.032 5.659 19.457 1.00 97.12 128 GLY A C 1
ATOM 974 O O . GLY A 1 128 ? -8.290 6.222 18.650 1.00 97.12 128 GLY A O 1
ATOM 975 N N . GLU A 1 129 ? -9.401 4.387 19.322 1.00 96.69 129 GLU A N 1
ATOM 976 C CA . GLU A 1 129 ? -8.979 3.507 18.229 1.00 96.69 129 GLU A CA 1
ATOM 977 C C . GLU A 1 129 ? -9.483 4.005 16.875 1.00 96.69 129 GLU A C 1
ATOM 979 O O . GLU A 1 129 ? -8.701 4.132 15.930 1.00 96.69 129 GLU A O 1
ATOM 984 N N . ARG A 1 130 ? -10.762 4.390 16.783 1.00 97.38 130 ARG A N 1
ATOM 985 C CA . ARG A 1 130 ? -11.343 5.001 15.582 1.00 97.38 130 ARG A CA 1
ATOM 986 C C . ARG A 1 130 ? -10.554 6.237 15.165 1.00 97.38 130 ARG A C 1
ATOM 988 O O . ARG A 1 130 ? -10.207 6.377 13.992 1.00 97.38 130 ARG A O 1
ATOM 995 N N . LYS A 1 131 ? -10.260 7.143 16.102 1.00 97.50 131 LYS A N 1
ATOM 996 C CA . LYS A 1 131 ? -9.449 8.336 15.819 1.00 97.50 131 LYS A CA 1
ATOM 997 C C . LYS A 1 131 ? -8.052 7.948 15.352 1.00 97.50 131 LYS A C 1
ATOM 999 O O . LYS A 1 131 ? -7.596 8.482 14.345 1.00 97.50 131 LYS A O 1
ATOM 1004 N N . ALA A 1 132 ? -7.395 7.007 16.027 1.00 96.75 132 ALA A N 1
ATOM 1005 C CA . ALA A 1 132 ? -6.067 6.535 15.650 1.00 96.75 132 ALA A CA 1
ATOM 1006 C C . ALA A 1 132 ? -6.037 5.963 14.222 1.00 96.75 132 ALA A C 1
ATOM 1008 O O . ALA A 1 132 ? -5.151 6.322 13.447 1.00 96.75 132 ALA A O 1
ATOM 1009 N N . LEU A 1 133 ? -7.033 5.156 13.840 1.00 97.56 133 LEU A N 1
ATOM 1010 C CA . LEU A 1 133 ? -7.168 4.618 12.482 1.00 97.56 133 LEU A CA 1
ATOM 1011 C C . LEU A 1 133 ? -7.354 5.722 11.441 1.00 97.56 133 LEU A C 1
ATOM 1013 O O . LEU A 1 133 ? -6.723 5.696 10.385 1.00 97.56 133 LEU A O 1
ATOM 1017 N N . VAL A 1 134 ? -8.189 6.713 11.747 1.00 98.12 134 VAL A N 1
ATOM 1018 C CA . VAL A 1 134 ? -8.412 7.868 10.875 1.00 98.12 134 VAL A CA 1
ATOM 1019 C C . VAL A 1 134 ? -7.118 8.668 10.692 1.00 98.12 134 VAL A C 1
ATOM 1021 O O . VAL A 1 134 ? -6.751 8.991 9.562 1.00 98.12 134 VAL A O 1
ATOM 1024 N N . TYR A 1 135 ? -6.382 8.940 11.773 1.00 98.19 135 TYR A N 1
ATOM 1025 C CA . TYR A 1 135 ? -5.099 9.640 11.697 1.00 98.19 135 TYR A CA 1
ATOM 1026 C C . TYR A 1 135 ? -4.043 8.847 10.932 1.00 98.19 135 TYR A C 1
ATOM 1028 O O . TYR A 1 135 ? -3.313 9.437 10.138 1.00 98.19 135 TYR A O 1
ATOM 1036 N N . ASP A 1 136 ? -3.959 7.534 11.131 1.00 97.94 136 ASP A N 1
ATOM 1037 C CA . ASP A 1 136 ? -3.032 6.676 10.392 1.00 97.94 136 ASP A CA 1
ATOM 1038 C C . ASP A 1 136 ? -3.363 6.660 8.893 1.00 97.94 136 ASP A C 1
ATOM 1040 O O . ASP A 1 136 ? -2.478 6.855 8.057 1.00 97.94 136 ASP A O 1
ATOM 1044 N N . ASN A 1 137 ? -4.644 6.526 8.539 1.00 97.88 137 ASN A N 1
ATOM 1045 C CA . ASN A 1 137 ? -5.084 6.537 7.147 1.00 97.88 137 ASN A CA 1
ATOM 1046 C C . ASN A 1 137 ? -4.790 7.880 6.461 1.00 97.88 137 ASN A C 1
ATOM 1048 O O . ASN A 1 137 ? -4.144 7.899 5.411 1.00 97.88 137 ASN A O 1
ATOM 1052 N N . TYR A 1 138 ? -5.169 9.003 7.081 1.00 98.12 138 TYR A N 1
ATOM 1053 C CA . TYR A 1 138 ? -4.863 10.324 6.532 1.00 98.12 138 TYR A CA 1
ATOM 1054 C C . TYR A 1 138 ? -3.358 10.584 6.469 1.00 98.12 138 TYR A C 1
ATOM 1056 O O . TYR A 1 138 ? -2.873 11.095 5.464 1.00 98.12 138 TYR A O 1
ATOM 1064 N N . SER A 1 139 ? -2.590 10.174 7.481 1.00 96.88 139 SER A N 1
ATOM 1065 C CA . SER A 1 139 ? -1.127 10.311 7.465 1.00 96.88 139 SER A CA 1
ATOM 1066 C C . SER A 1 139 ? -0.494 9.521 6.319 1.00 96.88 139 SER A C 1
ATOM 1068 O O . SER A 1 139 ? 0.441 10.002 5.680 1.00 96.88 139 SER A O 1
ATOM 1070 N N . LYS A 1 140 ? -0.994 8.313 6.032 1.00 97.81 140 LYS A N 1
ATOM 1071 C CA . LYS A 1 140 ? -0.554 7.502 4.887 1.00 97.81 140 LYS A CA 1
ATOM 1072 C C . LYS A 1 140 ? -0.916 8.161 3.559 1.00 97.81 140 LYS A C 1
ATOM 1074 O O . LYS A 1 140 ? -0.060 8.223 2.680 1.00 97.81 140 LYS A O 1
ATOM 1079 N N . LEU A 1 141 ? -2.135 8.687 3.427 1.00 98.19 141 LEU A N 1
ATOM 1080 C CA . LEU A 1 141 ? -2.580 9.382 2.219 1.00 98.19 141 LEU A CA 1
ATOM 1081 C C . LEU A 1 141 ? -1.735 10.633 1.963 1.00 98.19 141 LEU A C 1
ATOM 1083 O O . LEU A 1 141 ? -1.235 10.812 0.857 1.00 98.19 141 LEU A O 1
ATOM 1087 N N . ILE A 1 142 ? -1.493 11.444 2.994 1.00 96.50 142 ILE A N 1
ATOM 1088 C CA . ILE A 1 142 ? -0.635 12.631 2.905 1.00 96.50 142 ILE A CA 1
ATOM 1089 C C . ILE A 1 142 ? 0.777 12.235 2.467 1.00 96.50 142 ILE A C 1
ATOM 1091 O O . ILE A 1 142 ? 1.288 12.791 1.501 1.00 96.50 142 ILE A O 1
ATOM 1095 N N . LYS A 1 143 ? 1.385 11.215 3.089 1.00 97.94 143 LYS A N 1
ATOM 1096 C CA . LYS A 1 143 ? 2.714 10.719 2.686 1.00 97.94 143 LYS A CA 1
ATOM 1097 C C . LYS A 1 143 ? 2.748 10.214 1.243 1.00 97.94 143 LYS A C 1
ATOM 1099 O O . LYS A 1 143 ? 3.738 10.432 0.547 1.00 97.94 143 LYS A O 1
ATOM 1104 N N . ALA A 1 144 ? 1.698 9.534 0.787 1.00 98.06 144 ALA A N 1
ATOM 1105 C CA . ALA A 1 144 ? 1.598 9.069 -0.593 1.00 98.06 144 ALA A CA 1
ATOM 1106 C C . ALA A 1 144 ? 1.517 10.253 -1.567 1.00 98.06 144 ALA A C 1
ATOM 1108 O O . ALA A 1 144 ? 2.267 10.291 -2.540 1.00 98.06 144 ALA A O 1
ATOM 1109 N N . VAL A 1 145 ? 0.687 11.254 -1.263 1.00 97.12 145 VAL A N 1
ATOM 1110 C CA . VAL A 1 145 ? 0.567 12.483 -2.060 1.00 97.12 145 VAL A CA 1
ATOM 1111 C C . VAL A 1 145 ? 1.878 13.270 -2.068 1.00 97.12 145 VAL A C 1
ATOM 1113 O O . VAL A 1 145 ? 2.313 13.702 -3.130 1.00 97.12 145 VAL A O 1
ATOM 1116 N N . GLU A 1 146 ? 2.563 13.401 -0.932 1.00 96.31 146 GLU A N 1
ATOM 1117 C CA . GLU A 1 146 ? 3.894 14.016 -0.865 1.00 96.31 146 GLU A CA 1
ATOM 1118 C C . GLU A 1 146 ? 4.923 13.248 -1.697 1.00 96.31 146 GLU A C 1
ATOM 1120 O O . GLU A 1 146 ? 5.763 13.855 -2.357 1.00 96.31 146 GLU A O 1
ATOM 1125 N N . THR A 1 147 ? 4.870 11.914 -1.683 1.00 95.75 147 THR A N 1
ATOM 1126 C CA . THR A 1 147 ? 5.770 11.072 -2.482 1.00 95.75 147 THR A CA 1
ATOM 1127 C C . THR A 1 147 ? 5.504 11.269 -3.969 1.00 95.75 147 THR A C 1
ATOM 1129 O O . THR A 1 147 ? 6.449 11.479 -4.721 1.00 95.75 147 THR A O 1
ATOM 1132 N N . ILE A 1 148 ? 4.237 11.293 -4.388 1.00 94.06 148 ILE A N 1
ATOM 1133 C CA . ILE A 1 148 ? 3.847 11.606 -5.770 1.00 94.06 148 ILE A CA 1
ATOM 1134 C C . ILE A 1 148 ? 4.307 13.018 -6.144 1.00 94.06 148 ILE A C 1
ATOM 1136 O O . ILE A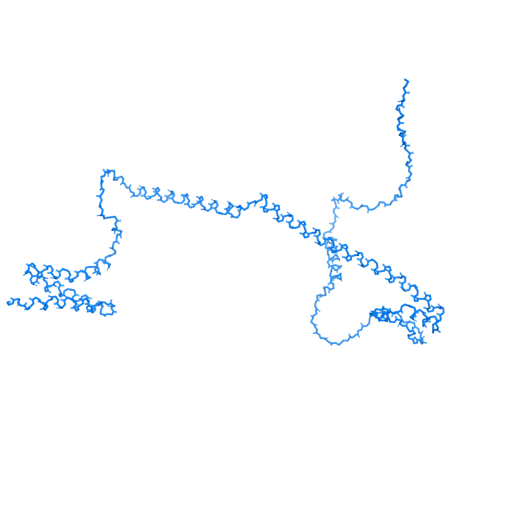 1 148 ? 4.867 13.207 -7.217 1.00 94.06 148 ILE A O 1
ATOM 1140 N N . GLY A 1 149 ? 4.138 13.994 -5.250 1.00 94.75 149 GLY A N 1
ATOM 1141 C CA . GLY A 1 149 ? 4.623 15.359 -5.439 1.00 94.75 149 GLY A CA 1
ATOM 1142 C C . GLY A 1 149 ? 6.138 15.419 -5.629 1.00 94.75 149 GLY A C 1
ATOM 1143 O O . GLY A 1 149 ? 6.606 16.070 -6.554 1.00 94.75 149 GLY A O 1
ATOM 1144 N N . LYS A 1 150 ? 6.911 14.680 -4.824 1.00 90.69 150 LYS A N 1
ATOM 1145 C CA . LYS A 1 150 ? 8.370 14.564 -4.978 1.00 90.69 150 LYS A CA 1
ATOM 1146 C C . LYS A 1 150 ? 8.756 13.857 -6.272 1.00 90.69 150 LYS A C 1
ATOM 1148 O O . LYS A 1 150 ? 9.637 14.339 -6.965 1.00 90.69 150 LYS A O 1
ATOM 1153 N N . MET A 1 151 ? 8.099 12.752 -6.624 1.00 87.38 151 MET A N 1
ATOM 1154 C CA . MET A 1 151 ? 8.342 12.051 -7.891 1.00 87.38 151 MET A CA 1
ATOM 1155 C C . MET A 1 151 ? 8.036 12.949 -9.091 1.00 87.38 151 MET A C 1
ATOM 1157 O O . MET A 1 151 ? 8.789 12.954 -10.059 1.00 87.38 151 MET A O 1
ATOM 1161 N N . ARG A 1 152 ? 6.965 13.743 -9.006 1.00 88.00 152 ARG A N 1
ATOM 1162 C CA . ARG A 1 152 ? 6.598 14.728 -10.019 1.00 88.00 152 ARG A CA 1
ATOM 1163 C C . ARG A 1 152 ? 7.593 15.882 -10.073 1.00 88.00 152 ARG A C 1
ATOM 1165 O O . ARG A 1 152 ? 7.996 16.233 -11.165 1.00 88.00 152 ARG A O 1
ATOM 1172 N N . SER A 1 153 ? 8.026 16.421 -8.934 1.00 83.62 153 SER A N 1
ATOM 1173 C CA . SER A 1 153 ? 9.065 17.456 -8.880 1.00 83.62 153 SER A CA 1
ATOM 1174 C C . SER A 1 153 ? 10.370 16.943 -9.464 1.00 83.62 153 SER A C 1
ATOM 1176 O O . SER A 1 153 ? 10.967 17.636 -10.262 1.00 83.62 153 SER A O 1
ATOM 1178 N N . ILE A 1 154 ? 10.786 15.713 -9.148 1.00 79.19 154 ILE A N 1
ATOM 1179 C CA . ILE A 1 154 ? 11.957 15.096 -9.779 1.00 79.19 154 ILE A CA 1
ATOM 1180 C C . ILE A 1 154 ? 11.733 14.996 -11.292 1.00 79.19 154 ILE A C 1
ATOM 1182 O O . ILE A 1 154 ? 12.630 15.315 -12.048 1.00 79.19 154 ILE A O 1
ATOM 1186 N N . LEU A 1 155 ? 10.544 14.617 -11.758 1.00 77.12 155 LEU A N 1
ATOM 1187 C CA . LEU A 1 155 ? 10.254 14.561 -13.192 1.00 77.12 155 LEU A CA 1
ATOM 1188 C C . LEU A 1 155 ? 10.137 15.944 -13.865 1.00 77.12 155 LEU A C 1
ATOM 1190 O O . LEU A 1 155 ? 10.365 16.032 -15.063 1.00 77.12 155 LEU A O 1
ATOM 1194 N N . GLU A 1 156 ? 9.744 16.997 -13.150 1.00 75.06 156 GLU A N 1
ATOM 1195 C CA . GLU A 1 156 ? 9.555 18.355 -13.688 1.00 75.06 156 GLU A CA 1
ATOM 1196 C C . GLU A 1 156 ? 10.831 19.209 -13.589 1.00 75.06 156 GLU A C 1
ATOM 1198 O O . GLU A 1 156 ? 11.181 19.894 -14.546 1.00 75.06 156 GLU A O 1
ATOM 1203 N N . GLU A 1 157 ? 11.539 19.150 -12.461 1.00 67.75 157 GLU A N 1
ATOM 1204 C CA . GLU A 1 157 ? 12.833 19.802 -12.208 1.00 67.75 157 GLU A CA 1
ATOM 1205 C C . GLU A 1 157 ? 13.958 19.095 -12.972 1.00 67.75 157 GLU A C 1
ATOM 1207 O O . GLU A 1 157 ? 14.766 19.745 -13.630 1.00 67.75 157 GLU A O 1
ATOM 1212 N N . GLU A 1 158 ? 13.948 17.759 -12.971 1.00 56.34 158 GLU A N 1
ATOM 1213 C CA . GLU A 1 158 ? 14.832 16.903 -13.768 1.00 56.34 158 GLU A CA 1
ATOM 1214 C C . GLU A 1 158 ? 14.035 16.301 -14.930 1.00 56.34 158 GLU A C 1
ATOM 1216 O O . GLU A 1 158 ? 14.062 15.083 -15.156 1.00 56.34 158 GLU A O 1
ATOM 1221 N N . GLY A 1 159 ? 13.294 17.163 -15.651 1.00 55.72 159 GLY A N 1
ATOM 1222 C CA . GLY A 1 159 ? 12.686 16.856 -16.949 1.00 55.72 159 GLY A CA 1
ATOM 1223 C C . GLY A 1 159 ? 13.572 15.875 -17.685 1.00 55.72 159 GLY A C 1
ATOM 1224 O O . GLY A 1 159 ? 14.756 16.151 -17.810 1.00 55.72 159 GLY A O 1
ATOM 1225 N N . THR A 1 160 ? 13.051 14.708 -18.075 1.00 65.25 160 THR A N 1
ATOM 1226 C CA . THR A 1 160 ? 13.812 13.654 -18.767 1.00 65.25 160 THR A CA 1
ATOM 1227 C C . THR A 1 160 ? 14.747 14.287 -19.809 1.00 65.25 160 THR A C 1
ATOM 1229 O O . THR A 1 160 ? 14.258 14.715 -20.857 1.00 65.25 160 THR A O 1
ATOM 1232 N N . PRO A 1 161 ? 16.056 14.446 -19.500 1.00 57.69 161 PRO A N 1
ATOM 1233 C CA . PRO A 1 161 ? 17.053 13.475 -19.909 1.00 57.69 161 PRO A CA 1
ATOM 1234 C C . PRO A 1 161 ? 18.271 13.374 -18.953 1.00 57.69 161 PRO A C 1
ATOM 1236 O O . PRO A 1 161 ? 19.384 13.385 -19.446 1.00 57.69 161 PRO A O 1
ATOM 1239 N N . VAL A 1 162 ? 18.176 13.238 -17.621 1.00 55.53 162 VAL A N 1
ATOM 1240 C CA . VAL A 1 162 ? 19.417 13.074 -16.800 1.00 55.53 162 VAL A CA 1
ATOM 1241 C C . VAL A 1 162 ? 20.071 11.698 -16.938 1.00 55.53 162 VAL A C 1
ATOM 1243 O O . VAL A 1 162 ? 21.299 11.599 -16.972 1.00 55.53 162 VAL A O 1
ATOM 1246 N N . LEU A 1 163 ? 19.284 10.627 -17.099 1.00 55.84 163 LEU A N 1
ATOM 1247 C CA . LEU A 1 163 ? 19.853 9.315 -17.435 1.00 55.84 163 LEU A CA 1
ATOM 1248 C C . LEU A 1 163 ? 20.635 9.380 -18.756 1.00 55.84 163 LEU A C 1
ATOM 1250 O O . LEU A 1 163 ? 21.691 8.761 -18.860 1.00 55.84 163 LEU A O 1
ATOM 1254 N N . MET A 1 164 ? 20.193 10.200 -19.717 1.00 55.19 164 MET A N 1
ATOM 1255 C CA . MET A 1 164 ? 20.949 10.448 -20.943 1.00 55.19 164 MET A CA 1
ATOM 1256 C C . MET A 1 164 ? 22.098 11.450 -20.740 1.00 55.19 164 MET A C 1
ATOM 1258 O O . MET A 1 164 ? 23.217 11.162 -21.135 1.00 55.19 164 MET A O 1
ATOM 1262 N N . THR A 1 165 ? 21.939 12.588 -20.074 1.00 60.50 165 THR A N 1
ATOM 1263 C CA . THR A 1 165 ? 23.027 13.583 -20.002 1.00 60.50 165 THR A CA 1
ATOM 1264 C C . THR A 1 165 ? 24.164 13.176 -19.067 1.00 60.50 165 THR A C 1
ATOM 1266 O O . THR A 1 165 ? 25.316 13.450 -19.388 1.00 60.50 165 THR A O 1
ATOM 1269 N N . LYS A 1 166 ? 23.907 12.474 -17.953 1.00 65.31 166 LYS A N 1
ATOM 1270 C CA . LYS A 1 166 ? 24.990 12.048 -17.044 1.00 65.31 166 LYS A CA 1
ATOM 1271 C C . LYS A 1 166 ? 25.774 10.835 -17.539 1.00 65.31 166 LYS A C 1
ATOM 1273 O O . LYS A 1 166 ? 26.941 10.713 -17.185 1.00 65.31 166 LYS A O 1
ATOM 1278 N N . THR A 1 167 ? 25.167 9.946 -18.328 1.00 70.31 167 THR A N 1
ATOM 1279 C CA . THR A 1 167 ? 25.844 8.716 -18.790 1.00 70.31 167 THR A CA 1
ATOM 1280 C C . THR A 1 167 ? 26.113 8.702 -20.292 1.00 70.31 167 THR A C 1
ATOM 1282 O O . THR A 1 167 ? 27.215 8.355 -20.709 1.00 70.31 167 THR A O 1
ATOM 1285 N N . LEU A 1 168 ? 25.158 9.149 -21.113 1.00 76.12 168 LEU A N 1
ATOM 1286 C CA . LEU A 1 168 ? 25.296 9.174 -22.568 1.00 76.12 168 LEU A CA 1
ATOM 1287 C C . LEU A 1 168 ? 26.194 10.326 -23.025 1.00 76.12 168 LEU A C 1
ATOM 1289 O O . LEU A 1 168 ? 27.000 10.119 -23.922 1.00 76.12 168 LEU A O 1
ATOM 1293 N N . ALA A 1 169 ? 26.110 11.518 -22.420 1.00 79.19 169 ALA A N 1
ATOM 1294 C CA . ALA A 1 169 ? 26.920 12.651 -22.882 1.00 79.19 169 ALA A CA 1
ATOM 1295 C C . ALA A 1 169 ? 28.439 12.420 -22.714 1.00 79.19 169 ALA A C 1
ATOM 1297 O O . ALA A 1 169 ? 29.165 12.643 -23.685 1.00 79.19 169 ALA A O 1
ATOM 1298 N N . PRO A 1 170 ? 28.946 11.895 -21.575 1.00 84.81 170 PRO A N 1
ATOM 1299 C CA . PRO A 1 170 ? 30.360 11.533 -21.460 1.00 84.81 170 PRO A CA 1
ATOM 1300 C C . PRO A 1 170 ? 30.758 10.381 -22.390 1.00 84.81 170 PRO A C 1
ATOM 1302 O O . PRO A 1 170 ? 31.839 10.416 -22.971 1.00 84.81 170 PRO A O 1
ATOM 1305 N N . ALA A 1 171 ? 29.884 9.385 -22.580 1.00 85.38 171 ALA A N 1
ATOM 1306 C CA . ALA A 1 171 ? 30.150 8.257 -23.474 1.00 85.38 171 ALA A CA 1
ATOM 1307 C C . ALA A 1 171 ? 30.240 8.693 -24.947 1.00 85.38 171 ALA A C 1
ATOM 1309 O O . ALA A 1 171 ? 31.156 8.287 -25.657 1.00 85.38 171 ALA A O 1
ATOM 1310 N N . VAL A 1 172 ? 29.336 9.563 -25.401 1.00 87.19 172 VAL A N 1
ATOM 1311 C CA . VAL A 1 172 ? 29.368 10.145 -26.752 1.00 87.19 172 VAL A CA 1
ATOM 1312 C C . VAL A 1 172 ? 30.591 11.046 -26.926 1.00 87.19 172 VAL A C 1
ATOM 1314 O O . VAL A 1 172 ? 31.239 10.982 -27.968 1.00 87.19 172 VAL A O 1
ATOM 1317 N N . GLY A 1 173 ? 30.958 11.826 -25.902 1.00 90.81 173 GLY A N 1
ATOM 1318 C CA . GLY A 1 173 ? 32.199 12.606 -25.897 1.00 90.81 173 GLY A CA 1
ATOM 1319 C C . GLY A 1 173 ? 33.444 11.729 -26.060 1.00 90.81 173 GLY A C 1
ATOM 1320 O O . GLY A 1 173 ? 34.276 11.998 -26.924 1.00 90.81 173 GLY A O 1
ATOM 1321 N N . PHE A 1 174 ? 33.527 10.629 -25.309 1.00 93.56 174 PHE A N 1
ATOM 1322 C CA . PHE A 1 174 ? 34.624 9.662 -25.405 1.00 93.56 174 PHE A CA 1
ATOM 1323 C C . PHE A 1 174 ? 34.689 8.978 -26.781 1.00 93.56 174 PHE A C 1
ATOM 1325 O O . PHE A 1 174 ? 35.765 8.835 -27.362 1.00 93.56 174 PHE A O 1
ATOM 1332 N N . ILE A 1 175 ? 33.541 8.594 -27.350 1.00 93.06 175 ILE A N 1
ATOM 1333 C CA . ILE A 1 175 ? 33.472 8.022 -28.705 1.00 93.06 175 ILE A CA 1
ATOM 1334 C C . ILE A 1 175 ? 33.943 9.044 -29.748 1.00 93.06 175 ILE A C 1
ATOM 1336 O O . ILE A 1 175 ? 34.696 8.697 -30.655 1.00 93.06 175 ILE A O 1
ATOM 1340 N N . ALA A 1 176 ? 33.546 10.311 -29.621 1.00 93.12 176 ALA A N 1
ATOM 1341 C CA . ALA A 1 176 ? 33.985 11.362 -30.534 1.00 93.12 176 ALA A CA 1
ATOM 1342 C C . ALA A 1 176 ? 35.502 11.602 -30.446 1.00 93.12 176 ALA A C 1
ATOM 1344 O O . ALA A 1 176 ? 36.167 11.740 -31.473 1.00 93.12 176 ALA A O 1
ATOM 1345 N N . GLU A 1 177 ? 36.067 11.614 -29.239 1.00 94.00 177 GLU A N 1
ATOM 1346 C CA . GLU A 1 177 ? 37.503 11.801 -29.024 1.00 94.00 177 GLU A CA 1
ATOM 1347 C C . GLU A 1 177 ? 38.332 10.626 -29.557 1.00 94.00 177 GLU A C 1
ATOM 1349 O O . GLU A 1 177 ? 39.297 10.828 -30.299 1.00 94.00 177 GLU A O 1
ATOM 1354 N N . THR A 1 178 ? 37.911 9.395 -29.262 1.00 94.25 178 THR A N 1
ATOM 1355 C CA . THR A 1 178 ? 38.553 8.179 -29.787 1.00 94.25 178 THR A CA 1
ATOM 1356 C C . THR A 1 178 ? 38.458 8.098 -31.310 1.00 94.25 178 THR A C 1
ATOM 1358 O O . THR A 1 178 ? 39.461 7.809 -31.965 1.00 94.25 178 THR A O 1
ATOM 1361 N N . ALA A 1 179 ? 37.310 8.445 -31.900 1.00 92.12 179 ALA A N 1
ATOM 1362 C CA . ALA A 1 179 ? 37.155 8.532 -33.350 1.00 92.12 179 ALA A CA 1
ATOM 1363 C C . ALA A 1 179 ? 38.087 9.590 -33.963 1.00 92.12 179 ALA A C 1
ATOM 1365 O O . ALA A 1 179 ? 38.747 9.319 -34.965 1.00 92.12 179 ALA A O 1
ATOM 1366 N N . MET A 1 180 ? 38.203 10.774 -33.353 1.00 91.38 180 MET A N 1
ATOM 1367 C CA . MET A 1 180 ? 39.144 11.803 -33.806 1.00 91.38 180 MET A CA 1
ATOM 1368 C C . MET A 1 180 ? 40.604 11.343 -33.707 1.00 91.38 180 MET A C 1
ATOM 1370 O O . MET A 1 180 ? 41.398 11.662 -34.593 1.00 91.38 180 MET A O 1
ATOM 1374 N N . SER A 1 181 ? 40.968 10.590 -32.665 1.00 91.81 181 SER A N 1
ATOM 1375 C CA . SER A 1 181 ? 42.305 10.000 -32.526 1.00 91.81 181 SER A CA 1
ATOM 1376 C C . SER A 1 181 ? 42.592 8.986 -33.636 1.00 91.81 181 SER A C 1
ATOM 1378 O O . SER A 1 181 ? 43.611 9.107 -34.314 1.00 91.81 181 SER A O 1
ATOM 1380 N N . LEU A 1 182 ? 41.661 8.062 -33.900 1.00 90.19 182 LEU A N 1
ATOM 1381 C CA . LEU A 1 182 ? 41.774 7.090 -34.995 1.00 90.19 182 LEU A CA 1
ATOM 1382 C C . LEU A 1 182 ? 41.860 7.766 -36.367 1.00 90.19 182 LEU A C 1
ATOM 1384 O O . LEU A 1 182 ? 42.645 7.348 -37.214 1.00 90.19 182 LEU A O 1
ATOM 1388 N N . ILE A 1 183 ? 41.068 8.816 -36.606 1.00 87.56 183 ILE A N 1
ATOM 1389 C CA . ILE A 1 183 ? 41.114 9.568 -37.866 1.00 87.56 183 ILE A CA 1
ATOM 1390 C C . ILE A 1 183 ? 42.491 10.209 -38.042 1.00 87.56 183 ILE A C 1
ATOM 1392 O O . ILE A 1 183 ? 43.060 10.119 -39.128 1.00 87.56 183 ILE A O 1
ATOM 1396 N N . ARG A 1 184 ? 43.053 10.822 -36.991 1.00 87.69 184 ARG A N 1
ATOM 1397 C CA . ARG A 1 184 ? 44.402 11.411 -37.035 1.00 87.69 184 ARG A CA 1
ATOM 1398 C C . ARG A 1 184 ? 45.478 10.355 -37.264 1.00 87.69 184 ARG A C 1
ATOM 1400 O O . ARG A 1 184 ? 46.367 10.587 -38.077 1.00 87.69 184 ARG A O 1
ATOM 1407 N N . GLU A 1 185 ? 45.379 9.204 -36.611 1.00 84.12 185 GLU A N 1
ATOM 1408 C CA . GLU A 1 185 ? 46.296 8.076 -36.798 1.00 84.12 185 GLU A CA 1
ATOM 1409 C C . GLU A 1 185 ? 46.223 7.518 -38.228 1.00 84.12 185 GLU A C 1
ATOM 1411 O O . GLU A 1 185 ? 47.245 7.383 -38.899 1.00 84.12 185 GLU A O 1
ATOM 1416 N N . GLN A 1 186 ? 45.016 7.304 -38.757 1.00 75.62 186 GLN A N 1
ATOM 1417 C CA . GLN A 1 186 ? 44.799 6.887 -40.143 1.00 75.62 186 GLN A CA 1
ATOM 1418 C C . GLN A 1 186 ? 45.327 7.928 -41.143 1.00 75.62 186 GLN A C 1
ATOM 1420 O O . GLN A 1 186 ? 45.861 7.562 -42.190 1.00 75.62 186 GLN A O 1
ATOM 1425 N N . GLN A 1 187 ? 45.173 9.221 -40.849 1.00 72.94 187 GLN A N 1
ATOM 1426 C CA . GLN A 1 187 ? 45.689 10.304 -41.685 1.00 72.94 187 GLN A CA 1
ATOM 1427 C C . GLN A 1 187 ? 47.224 10.368 -41.630 1.00 72.94 187 GLN A C 1
ATOM 1429 O O . GLN A 1 187 ? 47.847 10.634 -42.649 1.00 72.94 187 GLN A O 1
ATOM 1434 N N . ALA A 1 188 ? 47.835 10.089 -40.475 1.00 71.62 188 ALA A N 1
ATOM 1435 C CA . ALA A 1 188 ? 49.287 10.042 -40.305 1.00 71.62 188 ALA A CA 1
ATOM 1436 C C . ALA A 1 188 ? 49.918 8.815 -40.988 1.00 71.62 188 ALA A C 1
ATOM 1438 O O . ALA A 1 188 ? 51.000 8.915 -41.561 1.00 71.62 188 ALA A O 1
ATOM 1439 N N . LEU A 1 189 ? 49.211 7.680 -41.000 1.00 64.44 189 LEU A N 1
ATOM 1440 C CA . LEU A 1 189 ? 49.576 6.480 -41.763 1.00 64.44 189 LEU A CA 1
ATOM 1441 C C . LEU A 1 189 ? 49.312 6.625 -43.273 1.00 64.44 189 LEU A C 1
ATOM 1443 O O . LEU A 1 189 ? 49.754 5.787 -44.059 1.00 64.44 189 LEU A O 1
ATOM 1447 N N . ARG A 1 190 ? 48.613 7.686 -43.700 1.00 56.22 190 ARG A N 1
ATOM 1448 C CA . ARG A 1 190 ? 48.483 8.091 -45.104 1.00 56.22 190 ARG A CA 1
ATOM 1449 C C . ARG A 1 190 ? 49.501 9.192 -45.412 1.00 56.22 190 ARG A C 1
ATOM 1451 O O . ARG A 1 190 ? 49.171 10.372 -45.287 1.00 56.22 190 ARG A O 1
ATOM 1458 N N . PRO A 1 191 ? 50.721 8.870 -45.875 1.00 49.50 191 PRO A N 1
ATOM 1459 C CA . PRO A 1 191 ? 51.569 9.905 -46.431 1.00 49.50 191 PRO A CA 1
ATOM 1460 C C . PRO A 1 191 ? 50.875 10.461 -47.681 1.00 49.50 191 PRO A C 1
ATOM 1462 O O . PRO A 1 191 ? 50.436 9.719 -48.559 1.00 49.50 191 PRO A O 1
ATOM 1465 N N . SER A 1 192 ? 50.725 11.784 -47.690 1.00 50.88 192 SER A N 1
ATOM 1466 C CA . SER A 1 192 ? 50.315 12.652 -48.796 1.00 50.88 192 SER A CA 1
ATOM 1467 C C . SER A 1 192 ? 50.336 11.989 -50.184 1.00 50.88 192 SER A C 1
ATOM 1469 O O . SER A 1 192 ? 51.371 11.903 -50.840 1.00 50.88 192 SER A O 1
ATOM 1471 N N . THR A 1 193 ? 49.162 11.583 -50.670 1.00 47.50 193 THR A N 1
ATOM 1472 C CA . THR A 1 193 ? 48.890 11.465 -52.108 1.00 47.50 193 THR A CA 1
ATOM 1473 C C . THR A 1 193 ? 47.947 12.596 -52.491 1.00 47.50 193 THR A C 1
ATOM 1475 O O . THR A 1 193 ? 46.766 12.416 -52.773 1.00 47.50 193 THR A O 1
ATOM 1478 N N . ASN A 1 194 ? 48.477 13.819 -52.466 1.00 49.94 194 ASN A N 1
ATOM 1479 C CA . ASN A 1 194 ? 47.830 14.933 -53.142 1.00 49.94 194 ASN A CA 1
ATOM 1480 C C . ASN A 1 194 ? 47.828 14.660 -54.650 1.00 49.94 194 ASN A C 1
ATOM 1482 O O . ASN A 1 194 ? 48.851 14.836 -55.307 1.00 49.94 194 ASN A O 1
ATOM 1486 N N . LYS A 1 195 ? 46.669 14.277 -55.190 1.00 42.41 195 LYS A N 1
ATOM 1487 C CA . LYS A 1 195 ? 46.207 14.655 -56.534 1.00 42.41 195 LYS A CA 1
ATOM 1488 C C . LYS A 1 195 ? 44.683 14.473 -56.617 1.00 42.41 195 LYS A C 1
ATOM 1490 O O . LYS A 1 195 ? 44.205 13.360 -56.409 1.00 42.41 195 LYS A O 1
ATOM 1495 N N . PRO A 1 196 ? 43.905 15.530 -56.910 1.00 53.59 196 PRO A N 1
ATOM 1496 C CA . PRO A 1 196 ? 42.483 15.399 -57.172 1.00 53.59 196 PRO A CA 1
ATOM 1497 C C . PRO A 1 196 ? 42.290 15.107 -58.662 1.00 53.59 196 PRO A C 1
ATOM 1499 O O . PRO A 1 196 ? 42.631 15.941 -59.493 1.00 53.59 196 PRO A O 1
ATOM 1502 N N . ALA A 1 197 ? 41.749 13.944 -59.016 1.00 36.66 197 ALA A N 1
ATOM 1503 C CA . ALA A 1 197 ? 41.139 13.734 -60.327 1.00 36.66 197 ALA A CA 1
ATOM 1504 C C . ALA A 1 197 ? 40.289 12.459 -60.332 1.00 36.66 197 ALA A C 1
ATOM 1506 O O . ALA A 1 197 ? 40.818 11.359 -60.283 1.00 36.66 197 ALA A O 1
ATOM 1507 N N . GLN A 1 198 ? 38.979 12.684 -60.436 1.00 35.56 198 GLN A N 1
ATOM 1508 C CA . GLN A 1 198 ? 38.031 11.934 -61.259 1.00 35.56 198 GLN A CA 1
ATOM 1509 C C . GLN A 1 198 ? 37.733 10.465 -60.911 1.00 35.56 198 GLN A C 1
ATOM 1511 O O . GLN A 1 198 ? 38.566 9.577 -60.981 1.00 35.56 198 GLN A O 1
ATOM 1516 N N . ALA A 1 199 ? 36.453 10.262 -60.590 1.00 42.53 199 ALA A N 1
ATOM 1517 C CA . ALA A 1 199 ? 35.564 9.331 -61.275 1.00 42.53 199 ALA A CA 1
ATOM 1518 C C . ALA A 1 199 ? 36.142 7.960 -61.684 1.00 42.53 199 ALA A C 1
ATOM 1520 O O . ALA A 1 199 ? 36.909 7.848 -62.635 1.00 42.53 199 ALA A O 1
ATOM 1521 N N . ASN A 1 200 ? 35.572 6.940 -61.033 1.00 38.47 200 ASN A N 1
ATOM 1522 C CA . ASN A 1 200 ? 35.176 5.632 -61.571 1.00 38.47 200 ASN A CA 1
ATOM 1523 C C . ASN A 1 200 ? 35.838 4.429 -60.884 1.00 38.47 200 ASN A C 1
ATOM 1525 O O . ASN A 1 200 ? 37.043 4.227 -60.917 1.00 38.47 200 ASN A O 1
ATOM 1529 N N . GLU A 1 201 ? 34.960 3.650 -60.242 1.00 47.09 201 GLU A N 1
ATOM 1530 C CA . GLU A 1 201 ? 34.962 2.185 -60.244 1.00 47.09 201 GLU A CA 1
ATOM 1531 C C . GLU A 1 201 ? 36.305 1.504 -59.959 1.00 47.09 201 GLU A C 1
ATOM 1533 O O . GLU A 1 201 ? 36.989 1.069 -60.871 1.00 47.09 201 GLU A O 1
ATOM 1538 N N . THR A 1 202 ? 36.666 1.388 -58.675 1.00 46.03 202 THR A N 1
ATOM 1539 C CA . THR A 1 202 ? 37.409 0.245 -58.071 1.00 46.03 202 THR A CA 1
ATOM 1540 C C . THR A 1 202 ? 37.797 0.568 -56.620 1.00 46.03 202 THR A C 1
ATOM 1542 O O . THR A 1 202 ? 38.925 0.395 -56.177 1.00 46.03 202 THR A O 1
ATOM 1545 N N . ARG A 1 203 ? 36.846 1.054 -55.809 1.00 45.69 203 ARG A N 1
ATOM 1546 C CA . ARG A 1 203 ? 37.076 1.300 -54.370 1.00 45.69 203 ARG A CA 1
ATOM 1547 C C . ARG A 1 203 ? 36.612 0.136 -53.479 1.00 45.69 203 ARG A C 1
ATOM 1549 O O . ARG A 1 203 ? 36.203 0.366 -52.352 1.00 45.69 203 ARG A O 1
ATOM 1556 N N . ASN A 1 204 ? 36.681 -1.103 -53.975 1.00 46.69 204 ASN A N 1
ATOM 1557 C CA . ASN A 1 204 ? 36.269 -2.318 -53.251 1.00 46.69 204 ASN A CA 1
ATOM 1558 C C . ASN A 1 204 ? 37.313 -3.454 -53.328 1.00 46.69 204 ASN A C 1
ATOM 1560 O O . ASN A 1 204 ? 36.952 -4.623 -53.305 1.00 46.69 204 ASN A O 1
ATOM 1564 N N . GLU A 1 205 ? 38.609 -3.146 -53.379 1.00 47.88 205 GLU A N 1
ATOM 1565 C CA . GLU A 1 205 ? 39.677 -4.146 -53.206 1.00 47.88 205 GLU A CA 1
ATOM 1566 C C . GLU A 1 205 ? 40.377 -3.951 -51.857 1.00 47.88 205 GLU A C 1
ATOM 1568 O O . GLU A 1 205 ? 41.579 -3.722 -51.749 1.00 47.88 205 GLU A O 1
ATOM 1573 N N . ALA A 1 206 ? 39.601 -4.032 -50.776 1.00 47.56 206 ALA A N 1
ATOM 1574 C CA . ALA A 1 206 ? 40.172 -4.299 -49.465 1.00 47.56 206 ALA A CA 1
ATOM 1575 C C . ALA A 1 206 ? 40.652 -5.759 -49.459 1.00 47.56 206 ALA A C 1
ATOM 1577 O O . ALA A 1 206 ? 39.862 -6.660 -49.191 1.00 47.56 206 ALA A O 1
ATOM 1578 N N . ALA A 1 207 ? 41.921 -5.969 -49.829 1.00 53.56 207 ALA A N 1
ATOM 1579 C CA . ALA A 1 207 ? 42.700 -7.195 -49.643 1.00 53.56 207 ALA A CA 1
ATOM 1580 C C . ALA A 1 207 ? 41.864 -8.487 -49.731 1.00 53.56 207 ALA A C 1
ATOM 1582 O O . ALA A 1 207 ? 41.562 -9.130 -48.718 1.00 53.56 207 ALA A O 1
ATOM 1583 N N . VAL A 1 208 ? 41.467 -8.869 -50.950 1.00 56.44 208 VAL A N 1
ATOM 1584 C CA . VAL A 1 208 ? 40.898 -10.197 -51.198 1.00 56.44 208 VAL A CA 1
ATOM 1585 C C . VAL A 1 208 ? 41.946 -11.207 -50.740 1.00 56.44 208 VAL A C 1
ATOM 1587 O O . VAL A 1 208 ? 43.018 -11.312 -51.330 1.00 56.44 208 VAL A O 1
ATOM 1590 N N . ARG A 1 209 ? 41.669 -11.897 -49.626 1.00 64.88 209 ARG A N 1
ATOM 1591 C CA . ARG A 1 209 ? 42.537 -12.958 -49.102 1.00 64.88 209 ARG A CA 1
ATOM 1592 C C . ARG A 1 209 ? 42.891 -13.913 -50.250 1.00 64.88 209 ARG A C 1
ATOM 1594 O O . ARG A 1 209 ? 41.994 -14.208 -51.043 1.00 64.88 209 ARG A O 1
ATOM 1601 N N . PRO A 1 210 ? 44.130 -14.426 -50.333 1.00 70.19 210 PRO A N 1
ATOM 1602 C CA . PRO A 1 210 ? 44.555 -15.278 -51.448 1.00 70.19 210 PRO A CA 1
ATOM 1603 C C . PRO A 1 210 ? 43.608 -16.473 -51.662 1.00 70.19 210 PRO A C 1
ATOM 1605 O O . PRO A 1 210 ? 43.302 -16.830 -52.791 1.00 70.19 210 PRO A O 1
ATOM 1608 N N . GLU A 1 211 ? 43.036 -17.002 -50.579 1.00 72.75 211 GLU A N 1
ATOM 1609 C CA . GLU A 1 211 ? 42.017 -18.062 -50.575 1.00 72.75 211 GLU A CA 1
ATOM 1610 C C . GLU A 1 211 ? 40.718 -17.689 -51.309 1.00 72.75 211 GLU A C 1
ATOM 1612 O O . GLU A 1 211 ? 40.097 -18.520 -51.961 1.00 72.75 211 GLU A O 1
ATOM 1617 N N . LYS A 1 212 ? 40.274 -16.431 -51.221 1.00 78.25 212 LYS A N 1
ATOM 1618 C CA . LYS A 1 212 ? 39.080 -15.970 -51.943 1.00 78.25 212 LYS A CA 1
ATOM 1619 C C . LYS A 1 212 ? 39.384 -15.761 -53.423 1.00 78.25 212 LYS A C 1
ATOM 1621 O O . LYS A 1 212 ? 38.514 -15.998 -54.252 1.00 78.25 212 LYS A O 1
ATOM 1626 N N . ALA A 1 213 ? 40.607 -15.349 -53.754 1.00 79.31 213 ALA A N 1
ATOM 1627 C CA . ALA A 1 213 ? 41.036 -15.187 -55.139 1.00 79.31 213 ALA A CA 1
ATOM 1628 C C . ALA A 1 213 ? 41.090 -16.535 -55.876 1.00 79.31 213 ALA A C 1
ATOM 1630 O O . ALA A 1 213 ? 40.637 -16.613 -57.015 1.00 79.31 213 ALA A O 1
ATOM 1631 N N . THR A 1 214 ? 41.552 -17.607 -55.222 1.00 83.88 214 THR A N 1
ATOM 1632 C CA . THR A 1 214 ? 41.556 -18.954 -55.821 1.00 83.88 214 THR A CA 1
ATOM 1633 C C . THR A 1 214 ? 40.143 -19.492 -56.048 1.00 83.88 214 THR A C 1
ATOM 1635 O O . THR A 1 214 ? 39.873 -20.067 -57.101 1.00 83.88 214 THR A O 1
ATOM 1638 N N . VAL A 1 215 ? 39.213 -19.252 -55.117 1.00 84.25 215 VAL A N 1
ATOM 1639 C CA . VAL A 1 215 ? 37.797 -19.631 -55.283 1.00 84.25 215 VAL A CA 1
ATOM 1640 C C . VAL A 1 215 ? 37.136 -18.845 -56.416 1.00 84.25 215 VAL A C 1
ATOM 1642 O O . VAL A 1 215 ? 36.445 -19.431 -57.246 1.00 84.25 215 VAL A O 1
ATOM 1645 N N . LEU A 1 216 ? 37.371 -17.532 -56.495 1.00 85.44 216 LEU A N 1
ATOM 1646 C CA . LEU A 1 216 ? 36.849 -16.703 -57.586 1.00 85.44 216 LEU A CA 1
ATOM 1647 C C . LEU A 1 216 ? 37.426 -17.123 -58.946 1.00 85.44 216 LEU A C 1
ATOM 1649 O O . LEU A 1 216 ? 36.690 -17.175 -59.928 1.00 85.44 216 LEU A O 1
ATOM 1653 N N . TRP A 1 217 ? 38.710 -17.483 -58.999 1.00 88.31 217 TRP A N 1
ATOM 1654 C CA . TRP A 1 217 ? 39.354 -17.994 -60.211 1.00 88.31 217 TRP A CA 1
ATOM 1655 C C . TRP A 1 217 ? 38.758 -19.328 -60.682 1.00 88.31 217 TRP A C 1
ATOM 1657 O O . TRP A 1 217 ? 38.560 -19.529 -61.887 1.00 88.31 217 TRP A O 1
ATOM 1667 N N . ALA A 1 218 ? 38.438 -20.221 -59.740 1.00 86.75 218 ALA A N 1
ATOM 1668 C CA . ALA A 1 218 ? 37.767 -21.483 -60.030 1.00 86.75 218 ALA A CA 1
ATOM 1669 C C . ALA A 1 218 ? 36.320 -21.262 -60.498 1.00 86.75 218 ALA A C 1
ATOM 1671 O O . ALA A 1 218 ? 35.899 -21.890 -61.464 1.00 86.75 218 ALA A O 1
ATOM 1672 N N . LEU A 1 219 ? 35.576 -20.336 -59.885 1.00 87.88 219 LEU A N 1
ATOM 1673 C CA . LEU A 1 219 ? 34.203 -20.012 -60.291 1.00 87.88 219 LEU A CA 1
ATOM 1674 C C . LEU A 1 219 ? 34.130 -19.361 -61.684 1.00 87.88 219 LEU A C 1
ATOM 1676 O O . LEU A 1 219 ? 33.149 -19.548 -62.396 1.00 87.88 219 LEU A O 1
ATOM 1680 N N . ASP A 1 220 ? 35.162 -18.621 -62.098 1.00 87.56 220 ASP A N 1
ATOM 1681 C CA . ASP A 1 220 ? 35.233 -18.011 -63.437 1.00 87.56 220 ASP A CA 1
ATOM 1682 C C . ASP A 1 220 ? 35.682 -18.998 -64.541 1.00 87.56 220 ASP A C 1
ATOM 1684 O O . ASP A 1 220 ? 35.777 -18.633 -65.717 1.00 87.56 220 ASP A O 1
ATOM 1688 N N . SER A 1 221 ? 35.933 -20.268 -64.194 1.00 86.62 221 SER A N 1
ATOM 1689 C CA . SER A 1 221 ? 36.341 -21.323 -65.135 1.00 86.62 221 SER A CA 1
ATOM 1690 C C . SER A 1 221 ? 35.455 -21.490 -66.380 1.00 86.62 221 SER A C 1
ATOM 1692 O O . SER A 1 221 ? 36.022 -21.466 -67.476 1.00 86.62 221 SER A O 1
ATOM 1694 N N . PRO A 1 222 ? 34.108 -21.573 -66.316 1.00 86.31 222 PRO A N 1
ATOM 1695 C CA . PRO A 1 222 ? 33.289 -21.799 -67.510 1.00 86.31 222 PRO A CA 1
ATOM 1696 C C . PRO A 1 222 ? 33.373 -20.630 -68.497 1.00 86.31 222 PRO A C 1
ATOM 1698 O O . PRO A 1 222 ? 33.404 -20.818 -69.714 1.00 86.31 222 PRO A O 1
ATOM 1701 N N . ARG A 1 223 ? 33.472 -19.393 -67.992 1.00 87.75 223 ARG A N 1
ATOM 1702 C CA . ARG A 1 223 ? 33.623 -18.195 -68.832 1.00 87.75 223 ARG A CA 1
ATOM 1703 C C . ARG A 1 223 ? 34.992 -18.149 -69.498 1.00 87.75 223 ARG A C 1
ATOM 1705 O O . ARG A 1 223 ? 35.090 -17.745 -70.660 1.00 87.75 223 ARG A O 1
ATOM 1712 N N . ARG A 1 224 ? 36.035 -18.556 -68.773 1.00 87.56 224 ARG A N 1
ATOM 1713 C CA . ARG A 1 224 ? 37.403 -18.637 -69.290 1.00 87.56 224 ARG A CA 1
ATOM 1714 C C . ARG A 1 224 ? 37.542 -19.725 -70.354 1.00 87.56 224 ARG A C 1
ATOM 1716 O O . ARG A 1 224 ? 38.022 -19.418 -71.443 1.00 87.56 224 ARG A O 1
ATOM 1723 N N . LEU A 1 225 ? 37.022 -20.928 -70.100 1.00 85.81 225 LEU A N 1
ATOM 1724 C CA . LEU A 1 225 ? 37.013 -22.038 -71.060 1.00 85.81 225 LEU A CA 1
ATOM 1725 C C . LEU A 1 225 ? 36.244 -21.679 -72.331 1.00 85.81 225 LEU A C 1
ATOM 1727 O O . LEU A 1 225 ? 36.761 -21.860 -73.430 1.00 85.81 225 LEU A O 1
ATOM 1731 N N . LYS A 1 226 ? 35.060 -21.065 -72.204 1.00 86.38 226 LYS A N 1
ATOM 1732 C CA . LYS A 1 226 ? 34.298 -20.583 -73.365 1.00 86.38 226 LYS A CA 1
ATOM 1733 C C . LYS A 1 226 ? 35.117 -19.614 -74.226 1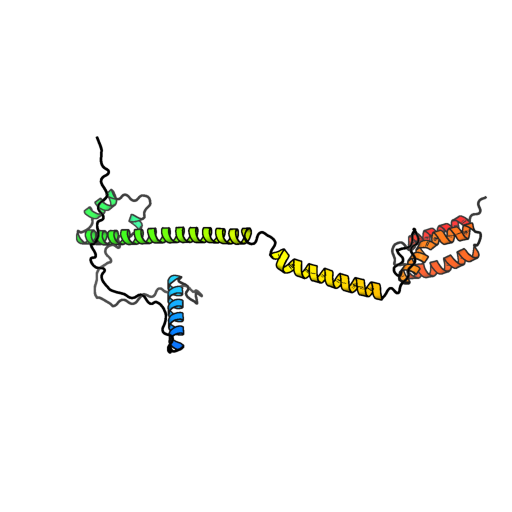.00 86.38 226 LYS A C 1
ATOM 1735 O O . LYS A 1 226 ? 35.168 -19.766 -75.441 1.00 86.38 226 LYS A O 1
ATOM 1740 N N . ARG A 1 227 ? 35.817 -18.662 -73.601 1.00 87.44 227 ARG A N 1
ATOM 1741 C CA . ARG A 1 227 ? 36.671 -17.689 -74.301 1.00 87.44 227 ARG A CA 1
ATOM 1742 C C . ARG A 1 227 ? 37.847 -18.355 -75.020 1.00 87.44 227 ARG A C 1
ATOM 1744 O O . ARG A 1 227 ? 38.148 -17.985 -76.152 1.00 87.44 227 ARG A O 1
ATOM 1751 N N . LEU A 1 228 ? 38.497 -19.330 -74.382 1.00 85.75 228 LEU A N 1
ATOM 1752 C CA . LEU A 1 228 ? 39.618 -20.068 -74.973 1.00 85.75 228 LEU A CA 1
ATOM 1753 C C . LEU A 1 228 ? 39.160 -20.920 -76.164 1.00 85.75 228 LEU A C 1
ATOM 1755 O O . LEU A 1 228 ? 39.774 -20.856 -77.232 1.00 85.75 228 LEU A O 1
ATOM 1759 N N . LEU A 1 229 ? 38.024 -21.606 -76.026 1.00 84.50 229 LEU A N 1
ATOM 1760 C CA . LEU A 1 229 ? 37.397 -22.381 -77.097 1.00 84.50 229 LEU A CA 1
ATOM 1761 C C . LEU A 1 229 ? 36.930 -21.496 -78.264 1.00 84.50 229 LEU A C 1
ATOM 1763 O O . LEU A 1 229 ? 37.067 -21.890 -79.422 1.00 84.50 229 LEU A O 1
ATOM 1767 N N . ASP A 1 230 ? 36.411 -20.296 -77.995 1.00 84.88 230 ASP A N 1
ATOM 1768 C CA . ASP A 1 230 ? 36.038 -19.318 -79.029 1.00 84.88 230 ASP A CA 1
ATOM 1769 C C . ASP A 1 230 ? 37.260 -18.729 -79.744 1.00 84.88 230 ASP A C 1
ATOM 1771 O O . ASP A 1 230 ? 37.209 -18.478 -80.944 1.00 84.88 230 ASP A O 1
ATOM 1775 N N . SER A 1 231 ? 38.387 -18.595 -79.043 1.00 85.12 231 SER A N 1
ATOM 1776 C CA . SER A 1 231 ? 39.666 -18.178 -79.633 1.00 85.12 231 SER A CA 1
ATOM 1777 C C . SER A 1 231 ? 40.418 -19.294 -80.378 1.00 85.12 231 SER A C 1
ATOM 1779 O O . SER A 1 231 ? 41.506 -19.052 -80.897 1.00 85.12 231 SER A O 1
ATOM 1781 N N . GLY A 1 232 ? 39.869 -20.515 -80.428 1.00 81.38 232 GLY A N 1
ATOM 1782 C CA . GLY A 1 232 ? 40.463 -21.667 -81.119 1.00 81.38 232 GLY A CA 1
ATOM 1783 C C . GLY A 1 232 ? 41.662 -22.311 -80.406 1.00 81.38 232 GLY A C 1
ATOM 1784 O O . GLY A 1 232 ? 42.241 -23.265 -80.924 1.00 81.38 232 GLY A O 1
ATOM 1785 N N . LYS A 1 233 ? 42.028 -21.835 -79.210 1.00 86.56 233 LYS A N 1
ATOM 1786 C CA . LYS A 1 233 ? 43.163 -22.329 -78.416 1.00 86.56 233 LYS A CA 1
ATOM 1787 C C . LYS A 1 233 ? 42.741 -23.497 -77.525 1.00 86.56 233 LYS A C 1
ATOM 1789 O O . LYS A 1 233 ? 42.547 -23.338 -76.323 1.00 86.56 233 LYS A O 1
ATOM 1794 N N . ARG A 1 234 ? 42.566 -24.677 -78.129 1.00 81.50 234 ARG A N 1
ATOM 1795 C CA . ARG A 1 234 ? 42.119 -25.880 -77.399 1.00 81.50 234 ARG A CA 1
ATOM 1796 C C . ARG A 1 234 ? 43.153 -26.410 -76.408 1.00 81.50 234 ARG A C 1
ATOM 1798 O O . ARG A 1 234 ? 42.767 -26.777 -75.310 1.00 81.50 234 ARG A O 1
ATOM 1805 N N . GLY A 1 235 ? 44.441 -26.378 -76.757 1.00 83.62 235 GLY A N 1
ATOM 1806 C CA . GLY A 1 235 ? 45.504 -26.851 -75.859 1.00 83.62 235 GLY A CA 1
ATOM 1807 C C . GLY A 1 235 ? 45.522 -26.099 -74.524 1.00 83.62 235 GLY A C 1
ATOM 1808 O O . GLY A 1 235 ? 45.544 -26.720 -73.468 1.00 83.62 235 GLY A O 1
ATOM 1809 N N . ASP A 1 236 ? 45.400 -24.770 -74.571 1.00 84.25 236 ASP A N 1
ATOM 1810 C CA . ASP A 1 236 ? 45.325 -23.932 -73.367 1.00 84.25 236 ASP A CA 1
ATOM 1811 C C . ASP A 1 236 ? 44.043 -24.217 -72.560 1.00 84.25 236 ASP A C 1
ATOM 1813 O O . ASP A 1 236 ? 44.065 -24.207 -71.333 1.00 84.25 236 ASP A O 1
ATOM 1817 N N . ALA A 1 237 ? 42.922 -24.508 -73.234 1.00 86.56 237 ALA A N 1
ATOM 1818 C CA . ALA A 1 237 ? 41.663 -24.857 -72.574 1.00 86.56 237 ALA A CA 1
ATOM 1819 C C . ALA A 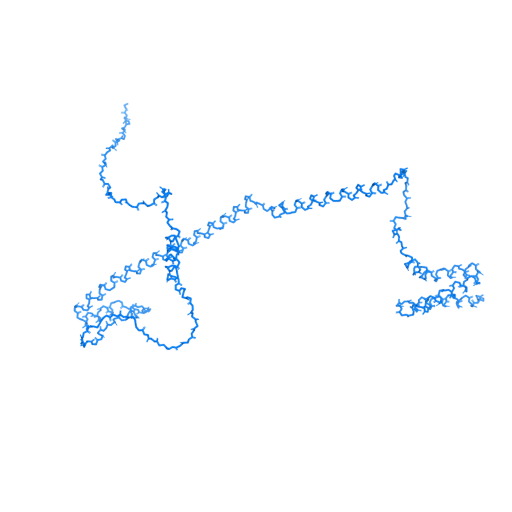1 237 ? 41.732 -26.218 -71.858 1.00 86.56 237 ALA A C 1
ATOM 1821 O O . ALA A 1 237 ? 41.222 -26.350 -70.749 1.00 86.56 237 ALA A O 1
ATOM 1822 N N . GLU A 1 238 ? 42.377 -27.215 -72.465 1.00 85.75 238 GLU A N 1
ATOM 1823 C CA . GLU A 1 238 ? 42.606 -28.530 -71.853 1.00 85.75 238 GLU A CA 1
ATOM 1824 C C . GLU A 1 238 ? 43.539 -28.429 -70.640 1.00 85.75 238 GLU A C 1
ATOM 1826 O O . GLU A 1 238 ? 43.286 -29.061 -69.611 1.00 85.75 238 GLU A O 1
ATOM 1831 N N . GLN A 1 239 ? 44.575 -27.588 -70.725 1.00 88.44 239 GLN A N 1
ATOM 1832 C CA . GLN A 1 239 ? 45.472 -27.329 -69.602 1.00 88.44 239 GLN A CA 1
ATOM 1833 C C . GLN A 1 239 ? 44.731 -26.645 -68.446 1.00 88.44 239 GLN A C 1
ATOM 1835 O O . GLN A 1 239 ? 44.741 -27.173 -67.330 1.00 88.44 239 GLN A O 1
ATOM 1840 N N . ASP A 1 240 ? 44.022 -25.546 -68.718 1.00 87.31 240 ASP A N 1
ATOM 1841 C CA . ASP A 1 240 ? 43.199 -24.846 -67.726 1.00 87.31 240 ASP A CA 1
ATOM 1842 C C . ASP A 1 240 ? 42.184 -25.800 -67.076 1.00 87.31 240 ASP A C 1
ATOM 1844 O O . ASP A 1 240 ? 42.018 -25.805 -65.852 1.00 87.31 240 ASP A O 1
ATOM 1848 N N . TRP A 1 241 ? 41.524 -26.639 -67.882 1.00 89.06 241 TRP A N 1
ATOM 1849 C CA . TRP A 1 241 ? 40.564 -27.628 -67.401 1.00 89.06 241 TRP A CA 1
ATOM 1850 C C . TRP A 1 241 ? 41.212 -28.670 -66.486 1.00 89.06 241 TRP A C 1
ATOM 1852 O O . TRP A 1 241 ? 40.661 -28.959 -65.425 1.00 89.06 241 TRP A O 1
ATOM 1862 N N . SER A 1 242 ? 42.400 -29.177 -66.828 1.00 87.62 242 SER A N 1
ATOM 1863 C CA . SER A 1 242 ? 43.120 -30.149 -65.995 1.00 87.62 242 SER A CA 1
ATOM 1864 C C . SER A 1 242 ? 43.495 -29.580 -64.617 1.00 87.62 242 SER A C 1
ATOM 1866 O O . SER A 1 242 ? 43.340 -30.255 -63.592 1.00 87.62 242 SER A O 1
ATOM 1868 N N . GLU A 1 243 ? 43.907 -28.309 -64.569 1.00 89.00 243 GLU A N 1
ATOM 1869 C CA . GLU A 1 243 ? 44.242 -27.609 -63.329 1.00 89.00 243 GLU A CA 1
ATOM 1870 C C . GLU A 1 243 ? 42.996 -27.422 -62.456 1.00 89.00 243 GLU A C 1
ATOM 1872 O O . GLU A 1 243 ? 43.013 -27.767 -61.269 1.00 89.00 243 GLU A O 1
ATOM 1877 N N . ILE A 1 244 ? 41.887 -26.963 -63.046 1.00 89.50 244 ILE A N 1
ATOM 1878 C CA . ILE A 1 244 ? 40.604 -26.808 -62.349 1.00 89.50 244 ILE A CA 1
ATOM 1879 C C . ILE A 1 244 ? 40.077 -28.162 -61.866 1.00 89.50 244 ILE A C 1
ATOM 1881 O O . ILE A 1 244 ? 39.662 -28.268 -60.715 1.00 89.50 244 ILE A O 1
ATOM 1885 N N . GLN A 1 245 ? 40.126 -29.209 -62.688 1.00 86.69 245 GLN A N 1
ATOM 1886 C CA . GLN A 1 245 ? 39.646 -30.545 -62.333 1.00 86.69 245 GLN A CA 1
ATOM 1887 C C . GLN A 1 245 ? 40.384 -31.093 -61.103 1.00 86.69 245 GLN A C 1
ATOM 1889 O O . GLN A 1 245 ? 39.748 -31.649 -60.205 1.00 86.69 245 GLN A O 1
ATOM 1894 N N . SER A 1 246 ? 41.697 -30.854 -61.007 1.00 88.38 246 SER A N 1
ATOM 1895 C CA . SER A 1 246 ? 42.503 -31.221 -59.833 1.00 88.38 246 SER A CA 1
ATOM 1896 C C . SER A 1 246 ? 42.149 -30.431 -58.560 1.00 88.38 246 SER A C 1
ATOM 1898 O O . SER A 1 246 ? 42.355 -30.913 -57.442 1.00 88.38 246 SER A O 1
ATOM 1900 N N . LEU A 1 247 ? 41.626 -29.209 -58.705 1.00 88.62 247 LEU A N 1
ATOM 1901 C CA . LEU A 1 247 ? 41.135 -28.393 -57.592 1.00 88.62 247 LEU A CA 1
ATOM 1902 C C . LEU A 1 247 ? 39.717 -28.807 -57.191 1.00 88.62 247 LEU A C 1
ATOM 1904 O O . LEU A 1 247 ? 39.447 -28.969 -56.004 1.00 88.62 247 LEU A O 1
ATOM 1908 N N . LEU A 1 248 ? 38.836 -29.063 -58.161 1.00 85.81 248 LEU A N 1
ATOM 1909 C CA . LEU A 1 248 ? 37.471 -29.532 -57.917 1.00 85.81 248 LEU A CA 1
ATOM 1910 C C . LEU A 1 248 ? 37.455 -30.927 -57.283 1.00 85.81 248 LEU A C 1
ATOM 1912 O O . LEU A 1 248 ? 36.573 -31.197 -56.476 1.00 85.81 248 LEU A O 1
ATOM 1916 N N . SER A 1 249 ? 38.420 -31.802 -57.588 1.00 85.88 249 SER A N 1
ATOM 1917 C CA . SER A 1 249 ? 38.546 -33.100 -56.909 1.00 85.88 249 SER A CA 1
ATOM 1918 C C . SER A 1 249 ? 38.937 -32.955 -55.437 1.00 85.88 249 SER A C 1
ATOM 1920 O O . SER A 1 249 ? 38.543 -33.770 -54.610 1.00 85.88 249 SER A O 1
ATOM 1922 N N . LYS A 1 250 ? 39.697 -31.910 -55.084 1.00 87.69 250 LYS A N 1
ATOM 1923 C CA . LYS A 1 250 ? 40.022 -31.586 -53.684 1.00 87.69 250 LYS A CA 1
ATOM 1924 C C . LYS A 1 250 ? 38.845 -30.929 -52.952 1.00 87.69 250 LYS A C 1
ATOM 1926 O O . LYS A 1 250 ? 38.846 -30.905 -51.727 1.00 87.69 250 LYS A O 1
ATOM 1931 N N . TRP A 1 251 ? 37.863 -30.394 -53.683 1.00 84.50 251 TRP A N 1
ATOM 1932 C CA . TRP A 1 251 ? 36.683 -29.697 -53.152 1.00 84.50 251 TRP A CA 1
ATOM 1933 C C . TRP A 1 251 ? 35.375 -30.483 -53.338 1.00 84.50 251 TRP A C 1
ATOM 1935 O O . TRP A 1 251 ? 34.301 -29.887 -53.314 1.00 84.50 251 TRP A O 1
ATOM 1945 N N . ASP A 1 252 ? 35.445 -31.808 -53.498 1.00 76.75 252 ASP A N 1
ATOM 1946 C CA . ASP A 1 252 ? 34.291 -32.657 -53.844 1.00 76.75 252 ASP A CA 1
ATOM 1947 C C . ASP A 1 252 ? 33.143 -32.601 -52.808 1.00 76.75 252 ASP A C 1
ATOM 1949 O O . ASP A 1 252 ? 31.980 -32.796 -53.150 1.00 76.75 252 ASP A O 1
ATOM 1953 N N . GLU A 1 253 ? 33.448 -32.243 -51.555 1.00 77.38 253 GLU A N 1
ATOM 1954 C CA . GLU A 1 253 ? 32.469 -32.084 -50.466 1.00 77.38 253 GLU A CA 1
ATOM 1955 C C . GLU A 1 253 ? 31.738 -30.720 -50.462 1.00 77.38 253 GLU A C 1
ATOM 1957 O O . GLU A 1 253 ? 30.783 -30.523 -49.703 1.00 77.38 253 GLU A O 1
ATOM 1962 N N . VAL A 1 254 ? 32.155 -29.748 -51.286 1.00 82.88 254 VAL A N 1
ATOM 1963 C CA . VAL A 1 254 ? 31.570 -28.396 -51.305 1.00 82.88 254 VAL A CA 1
ATOM 1964 C C . VAL A 1 254 ? 30.364 -28.338 -52.249 1.00 82.88 254 VAL A C 1
ATOM 1966 O O . VAL A 1 254 ? 30.446 -28.647 -53.437 1.00 82.88 254 VAL A O 1
ATOM 1969 N N . ARG A 1 255 ? 29.220 -27.873 -51.729 1.00 76.00 255 ARG A N 1
ATOM 1970 C CA . ARG A 1 255 ? 27.980 -27.697 -52.507 1.00 76.00 255 ARG A CA 1
ATOM 1971 C C . ARG A 1 255 ? 28.211 -26.790 -53.727 1.00 76.00 255 ARG A C 1
ATOM 1973 O O . ARG A 1 255 ? 28.743 -25.695 -53.574 1.00 76.00 255 ARG A O 1
ATOM 1980 N N . GLY A 1 256 ? 27.781 -27.236 -54.910 1.00 78.75 256 GLY A N 1
ATOM 1981 C CA . GLY A 1 256 ? 27.893 -26.503 -56.184 1.00 78.75 256 GLY A CA 1
ATOM 1982 C C . GLY A 1 256 ? 29.128 -26.846 -57.031 1.00 78.75 256 GLY A C 1
ATOM 1983 O O . GLY A 1 256 ? 29.159 -26.534 -58.218 1.00 78.75 256 GLY A O 1
ATOM 1984 N N . VAL A 1 257 ? 30.122 -27.553 -56.480 1.00 84.62 257 VAL A N 1
ATOM 1985 C CA . VAL A 1 257 ? 31.315 -27.990 -57.236 1.00 84.62 257 VAL A CA 1
ATOM 1986 C C . VAL A 1 257 ? 30.963 -28.992 -58.341 1.00 84.62 257 VAL A C 1
ATOM 1988 O O . VAL A 1 257 ? 31.539 -28.934 -59.425 1.00 84.62 257 VAL A O 1
ATOM 1991 N N . GLN A 1 258 ? 29.990 -29.876 -58.100 1.00 81.25 258 GLN A N 1
ATOM 1992 C CA . GLN A 1 258 ? 29.507 -30.838 -59.100 1.00 81.25 258 GLN A CA 1
ATOM 1993 C C . GLN A 1 258 ? 28.770 -30.154 -60.262 1.00 81.25 258 GLN A C 1
ATOM 1995 O O . GLN A 1 258 ? 28.932 -30.561 -61.408 1.00 81.25 258 GLN A O 1
ATOM 2000 N N . GLU A 1 259 ? 28.018 -29.086 -59.982 1.00 84.62 259 GLU A N 1
ATOM 2001 C CA . GLU A 1 259 ? 27.334 -28.281 -61.003 1.00 84.62 259 GLU A CA 1
ATOM 2002 C C . GLU A 1 259 ? 28.355 -27.537 -61.872 1.00 84.62 259 GLU A C 1
ATOM 2004 O O . GLU A 1 259 ? 28.302 -27.622 -63.096 1.00 84.62 259 GLU A O 1
ATOM 2009 N N . LEU A 1 260 ? 29.356 -26.908 -61.245 1.00 85.25 260 LEU A N 1
ATOM 2010 C CA . LEU A 1 260 ? 30.452 -26.241 -61.952 1.00 85.25 260 LEU A CA 1
ATOM 2011 C C . LEU A 1 260 ? 31.263 -27.220 -62.818 1.00 85.25 260 LEU A C 1
ATOM 2013 O O . LEU A 1 260 ? 31.649 -26.882 -63.939 1.00 85.25 260 LEU A O 1
ATOM 2017 N N . ARG A 1 261 ? 31.502 -28.442 -62.317 1.00 84.75 261 ARG A N 1
ATOM 2018 C CA . ARG A 1 261 ? 32.161 -29.517 -63.074 1.00 84.75 261 ARG A CA 1
ATOM 2019 C C . ARG A 1 261 ? 31.339 -29.888 -64.310 1.00 84.75 261 ARG A C 1
ATOM 2021 O O . ARG A 1 261 ? 31.885 -29.882 -65.408 1.00 84.75 261 ARG A O 1
ATOM 2028 N N . ALA A 1 262 ? 30.039 -30.128 -64.142 1.00 85.12 262 ALA A N 1
ATOM 2029 C CA . ALA A 1 262 ? 29.140 -30.470 -65.241 1.00 85.12 262 ALA A CA 1
ATOM 2030 C C . ALA A 1 262 ? 29.051 -29.351 -66.293 1.00 85.12 262 ALA A C 1
ATOM 2032 O O . ALA A 1 262 ? 29.077 -29.630 -67.489 1.00 85.12 262 ALA A O 1
ATOM 2033 N N . GLU A 1 263 ? 29.001 -28.080 -65.880 1.00 85.38 263 GLU A N 1
ATOM 2034 C CA . GLU A 1 263 ? 29.001 -26.943 -66.810 1.00 85.38 263 GLU A CA 1
ATOM 2035 C C . GLU A 1 263 ? 30.278 -26.881 -67.657 1.00 85.38 263 GLU A C 1
ATOM 2037 O O . GLU A 1 263 ? 30.215 -26.632 -68.862 1.00 85.38 263 GLU A O 1
ATOM 2042 N N . CYS A 1 264 ? 31.438 -27.127 -67.050 1.00 83.19 264 CYS A N 1
ATOM 2043 C CA . CYS A 1 264 ? 32.709 -27.106 -67.764 1.00 83.19 264 CYS A CA 1
ATOM 2044 C C . CYS A 1 264 ? 32.881 -28.324 -68.688 1.00 83.19 264 CYS A C 1
ATOM 2046 O O . CYS A 1 264 ? 33.324 -28.157 -69.825 1.00 83.19 264 CYS A O 1
ATOM 2048 N N . GLU A 1 265 ? 32.465 -29.520 -68.256 1.00 84.19 265 GLU A N 1
ATOM 2049 C CA . GLU A 1 265 ? 32.441 -30.727 -69.098 1.00 84.19 265 GLU A CA 1
ATOM 2050 C C . GLU A 1 265 ? 31.524 -30.537 -70.312 1.00 84.19 265 GLU A C 1
ATOM 2052 O O . GLU A 1 265 ? 31.917 -30.828 -71.442 1.00 84.19 265 GLU A O 1
ATOM 2057 N N . LEU A 1 266 ? 30.337 -29.956 -70.110 1.00 84.88 266 LEU A N 1
ATOM 2058 C CA . LEU A 1 266 ? 29.426 -29.622 -71.203 1.00 84.88 266 LEU A CA 1
ATOM 2059 C C . LEU A 1 266 ? 30.047 -28.634 -72.191 1.00 84.88 266 LEU A C 1
ATOM 2061 O O . LEU A 1 266 ? 29.818 -28.769 -73.389 1.00 84.88 266 LEU A O 1
ATOM 2065 N N . LEU A 1 267 ? 30.822 -27.646 -71.734 1.00 82.25 267 LEU A N 1
ATOM 2066 C CA . LEU A 1 267 ? 31.482 -26.693 -72.633 1.00 82.25 267 LEU A CA 1
ATOM 2067 C C . LEU A 1 267 ? 32.587 -27.343 -73.471 1.00 82.25 267 LEU A C 1
ATOM 2069 O O . LEU A 1 267 ? 32.717 -26.994 -74.647 1.00 82.25 267 LEU A O 1
ATOM 2073 N N . MET A 1 268 ? 33.330 -28.294 -72.903 1.00 78.12 268 MET A N 1
ATOM 2074 C CA . MET A 1 268 ? 34.335 -29.064 -73.640 1.00 78.12 268 MET A CA 1
ATOM 2075 C C . MET A 1 268 ? 33.667 -29.986 -74.674 1.00 78.12 268 MET A C 1
ATOM 2077 O O . MET A 1 268 ? 33.970 -29.880 -75.860 1.00 78.12 268 MET A O 1
ATOM 2081 N N . VAL A 1 269 ? 32.659 -30.773 -74.275 1.00 77.38 269 VAL A N 1
ATOM 2082 C CA . VAL A 1 269 ? 31.940 -31.710 -75.167 1.00 77.38 269 VAL A CA 1
ATOM 2083 C C . VAL A 1 269 ? 31.130 -30.984 -76.250 1.00 77.38 269 VAL A C 1
ATOM 2085 O O . VAL A 1 269 ? 31.089 -31.404 -77.406 1.00 77.38 269 VAL A O 1
ATOM 2088 N N . LYS A 1 270 ? 30.498 -29.848 -75.930 1.00 69.00 270 LYS A N 1
ATOM 2089 C CA . LYS A 1 270 ? 29.673 -29.092 -76.891 1.00 69.00 270 LYS A CA 1
ATOM 2090 C C . LYS A 1 270 ? 30.478 -28.545 -78.075 1.00 69.00 270 LYS A C 1
ATOM 2092 O O . LYS A 1 270 ? 29.896 -28.328 -79.133 1.00 69.00 270 LYS A O 1
ATOM 2097 N N . LYS A 1 271 ? 31.785 -28.315 -77.917 1.00 60.91 271 LYS A N 1
ATOM 2098 C CA . LYS A 1 271 ? 32.676 -27.845 -78.996 1.00 60.91 271 LYS A CA 1
ATOM 2099 C C . LYS A 1 271 ? 33.428 -28.998 -79.686 1.00 60.91 271 LYS A C 1
ATOM 2101 O O . LYS A 1 271 ? 34.049 -28.772 -80.724 1.00 60.91 271 LYS A O 1
ATOM 2106 N N . GLU A 1 272 ? 33.373 -30.215 -79.135 1.00 58.28 272 GLU A N 1
ATOM 2107 C CA . GLU A 1 272 ? 33.857 -31.443 -79.790 1.00 58.28 272 GLU A CA 1
ATOM 2108 C C . GLU A 1 272 ? 32.950 -31.889 -80.941 1.00 58.28 272 GLU A C 1
ATOM 2110 O O . GLU A 1 272 ? 33.422 -32.552 -81.862 1.00 58.28 272 GLU A O 1
ATOM 2115 N N . LEU A 1 273 ? 31.677 -31.481 -80.937 1.00 49.03 273 LEU A N 1
ATOM 2116 C CA . LEU A 1 273 ? 30.796 -31.612 -82.092 1.00 49.03 273 LEU A CA 1
ATOM 2117 C C . LEU A 1 273 ? 31.087 -30.462 -83.070 1.00 49.03 273 LEU A C 1
ATOM 2119 O O . LEU A 1 273 ? 30.745 -29.317 -82.762 1.00 49.03 273 LEU A O 1
ATOM 2123 N N . PRO A 1 274 ? 31.725 -30.710 -84.230 1.00 47.69 274 PRO A N 1
ATOM 2124 C CA . PRO A 1 274 ? 31.798 -29.691 -85.266 1.00 47.69 274 PRO A CA 1
ATOM 2125 C C . PRO A 1 274 ? 30.369 -29.348 -85.702 1.00 47.69 274 PRO A C 1
ATOM 2127 O O . PRO A 1 274 ? 29.578 -30.249 -85.983 1.00 47.69 274 PRO A O 1
ATOM 2130 N N . GLU A 1 275 ? 30.035 -28.056 -85.746 1.00 42.16 275 GLU A N 1
ATOM 2131 C CA . GLU A 1 275 ? 28.902 -27.591 -86.547 1.00 42.16 275 GLU A CA 1
ATOM 2132 C C . GLU A 1 275 ? 29.116 -28.122 -87.973 1.00 42.16 275 GLU A C 1
ATOM 2134 O O . GLU A 1 275 ? 30.117 -27.797 -88.617 1.00 42.16 275 GLU A O 1
ATOM 2139 N N . ALA A 1 276 ? 28.236 -29.035 -88.387 1.00 37.56 276 ALA A N 1
ATOM 2140 C CA . ALA A 1 276 ? 28.132 -29.546 -89.747 1.00 37.56 276 ALA A CA 1
ATOM 2141 C C . ALA A 1 276 ? 27.402 -28.538 -90.639 1.00 37.56 276 ALA A C 1
ATOM 2143 O O . ALA A 1 276 ? 26.455 -27.891 -90.131 1.00 37.56 276 ALA A O 1
#

Sequence (276 aa):
MSTVSSPRPSIASAQSPTPASSRRPSVESANFASRTDLSNALRRNRAALREYYNLHPGRTEPLNQSRARSVPPTPDGARPINQISNSELDSPNFDSHDYVSHLLATSSLATILRAENSLVSDIKTLDGERKALVYDNYSKLIKAVETIGKMRSILEEEGTPVLMTKTLAPAVGFIAETAMSLIREQQALRPSTNKPAQANETRNEAAVRPEKATVLWALDSPRRLKRLLDSGKRGDAEQDWSEIQSLLSKWDEVRGVQELRAECELLMVKKELPEA